Protein AF-A0A0G1DN55-F1 (afdb_monomer)

Sequence (206 aa):
MHKCLPELRLYLIGSAASLILVLASFKLFGINPALPLSYTGDAIVHYNFAKNIEETGWWWSNPRFGVPTGQTLLDFPLMGIKSYIALPLSIIYAFLPYHSLRGVSHLFLSGYFGVPLTIFAAYRFAANKPLKPLELVITTLLIASTGAYYTFLGLFFTGMGGLLALVKGADKALLVNLAKYLVLILGLFFLNYLPTFVYTQKYGAN

Radius of gyration: 22.95 Å; Cα contacts (8 Å, |Δi|>4): 159; chains: 1; bounding box: 52×53×69 Å

Mean predicted aligned error: 14.58 Å

Structure (mmCIF, N/CA/C/O backbone):
data_AF-A0A0G1DN55-F1
#
_entry.id   AF-A0A0G1DN55-F1
#
loop_
_atom_site.group_PDB
_atom_site.id
_atom_site.type_symbol
_atom_site.label_atom_id
_atom_site.label_alt_id
_atom_site.label_comp_id
_atom_site.label_asym_id
_atom_site.label_entity_id
_atom_site.label_seq_id
_atom_site.pdbx_PDB_ins_code
_atom_site.Cartn_x
_atom_site.Cartn_y
_atom_site.Cartn_z
_atom_site.occupancy
_atom_site.B_iso_or_equiv
_atom_site.auth_seq_id
_atom_site.auth_comp_id
_atom_site.auth_asym_id
_atom_site.auth_atom_id
_atom_site.pdbx_PDB_model_num
ATOM 1 N N . MET A 1 1 ? 31.475 17.228 -17.476 1.00 49.22 1 MET A N 1
ATOM 2 C CA . MET A 1 1 ? 30.647 17.777 -16.373 1.00 49.22 1 MET A CA 1
ATOM 3 C C . MET A 1 1 ? 29.873 19.070 -16.727 1.00 49.22 1 MET A C 1
ATOM 5 O O . MET A 1 1 ? 29.432 19.748 -15.815 1.00 49.22 1 MET A O 1
ATOM 9 N N . HIS A 1 2 ? 29.600 19.406 -18.002 1.00 51.94 2 HIS A N 1
ATOM 10 C CA . HIS A 1 2 ? 28.959 20.694 -18.370 1.00 51.94 2 HIS A CA 1
ATOM 11 C C . HIS A 1 2 ? 27.460 20.646 -18.750 1.00 51.94 2 HIS A C 1
ATOM 13 O O . HIS A 1 2 ? 26.876 21.694 -19.001 1.00 51.94 2 HIS A O 1
ATOM 19 N N . LYS A 1 3 ? 26.801 19.474 -18.762 1.00 51.19 3 LYS A N 1
ATOM 20 C CA . LYS A 1 3 ? 25.386 19.338 -19.189 1.00 51.19 3 LYS A CA 1
ATOM 21 C C . LYS A 1 3 ? 24.338 19.343 -18.056 1.00 51.19 3 LYS A C 1
ATOM 23 O O . LYS A 1 3 ? 23.156 19.275 -18.353 1.00 51.19 3 LYS A O 1
ATOM 28 N N . CYS A 1 4 ? 24.732 19.447 -16.781 1.00 53.91 4 CYS A N 1
ATOM 29 C CA . CYS A 1 4 ? 23.794 19.342 -15.641 1.00 53.91 4 CYS A CA 1
ATOM 30 C C . CYS A 1 4 ? 23.065 20.655 -15.278 1.00 53.91 4 CYS A C 1
ATOM 32 O O . CYS A 1 4 ? 22.007 20.637 -14.658 1.00 53.91 4 CYS A O 1
ATOM 34 N N . LEU A 1 5 ? 23.631 21.809 -15.643 1.00 58.50 5 LEU A N 1
ATOM 35 C CA . LEU A 1 5 ? 23.121 23.130 -15.253 1.00 58.50 5 LEU A CA 1
ATOM 36 C C . LEU A 1 5 ? 21.783 23.560 -15.901 1.00 58.50 5 LEU A C 1
ATOM 38 O O . LEU A 1 5 ? 21.007 24.213 -15.201 1.00 58.50 5 LEU A O 1
ATOM 42 N N . PRO A 1 6 ? 21.473 23.253 -17.181 1.00 60.91 6 PRO A N 1
ATOM 43 C CA . PRO A 1 6 ? 20.210 23.690 -17.787 1.00 60.91 6 PRO A CA 1
ATOM 44 C C . PRO A 1 6 ? 18.995 22.904 -17.269 1.00 60.91 6 PRO A C 1
ATOM 46 O O . PRO A 1 6 ? 17.960 23.506 -16.999 1.00 60.91 6 PRO A O 1
ATOM 49 N N . GLU A 1 7 ? 19.141 21.598 -17.037 1.00 64.19 7 GLU A N 1
ATOM 50 C CA . GLU A 1 7 ? 18.085 20.732 -16.487 1.00 64.19 7 GLU A CA 1
ATOM 51 C C . GLU A 1 7 ? 17.709 21.144 -15.054 1.00 64.19 7 GLU A C 1
ATOM 53 O O . GLU A 1 7 ? 16.533 21.264 -14.717 1.00 64.19 7 GLU A O 1
ATOM 58 N N . LEU A 1 8 ? 18.705 21.470 -14.217 1.00 73.50 8 LEU A N 1
ATOM 59 C CA . LEU A 1 8 ? 18.487 21.927 -12.839 1.00 73.50 8 LEU A CA 1
ATOM 60 C C . LEU A 1 8 ? 17.611 23.188 -12.771 1.00 73.50 8 LEU A C 1
ATOM 62 O O . LEU A 1 8 ? 16.782 23.315 -11.872 1.00 73.50 8 LEU A O 1
ATOM 66 N N . ARG A 1 9 ? 17.756 24.111 -13.732 1.00 76.50 9 ARG A N 1
ATOM 67 C CA . ARG A 1 9 ? 16.921 25.320 -13.805 1.00 76.50 9 ARG A CA 1
ATOM 68 C C . ARG A 1 9 ? 15.464 24.978 -14.099 1.00 76.50 9 ARG A C 1
ATOM 70 O O . ARG A 1 9 ? 14.588 25.558 -13.468 1.00 76.50 9 ARG A O 1
ATOM 77 N N . LEU A 1 10 ? 15.201 24.024 -14.993 1.00 78.44 10 LEU A N 1
ATOM 78 C CA . LEU A 1 10 ? 13.840 23.558 -15.271 1.00 78.44 10 LEU A CA 1
ATOM 79 C C . LEU A 1 10 ? 13.200 22.897 -14.046 1.00 78.44 10 LEU A C 1
ATOM 81 O O . LEU A 1 10 ? 12.053 23.209 -13.731 1.00 78.44 10 LEU A O 1
ATOM 85 N N . TYR A 1 11 ? 13.937 22.058 -13.313 1.00 76.19 11 TYR A N 1
ATOM 86 C CA . TYR A 1 11 ? 13.423 21.447 -12.082 1.00 76.19 11 TYR A CA 1
ATOM 87 C C . TYR A 1 11 ? 13.142 22.478 -10.984 1.00 76.19 11 TYR A C 1
ATOM 89 O O . TYR A 1 11 ? 12.128 22.370 -10.299 1.00 76.19 11 TYR A O 1
ATOM 97 N N . LEU A 1 12 ? 13.998 23.496 -10.834 1.00 85.69 12 LEU A N 1
ATOM 98 C CA . LEU A 1 12 ? 13.794 24.582 -9.870 1.00 85.69 12 LEU A CA 1
ATOM 99 C C . LEU A 1 12 ? 12.606 25.478 -10.239 1.00 85.69 12 LEU A C 1
ATOM 101 O O . LEU A 1 12 ? 11.835 25.867 -9.368 1.00 85.69 12 LEU A O 1
ATOM 105 N N . ILE A 1 13 ? 12.431 25.786 -11.525 1.00 88.94 13 ILE A N 1
ATOM 106 C CA . ILE A 1 13 ? 11.278 26.560 -12.003 1.00 88.94 13 ILE A CA 1
ATOM 107 C C . ILE A 1 13 ? 9.994 25.747 -11.826 1.00 88.94 13 ILE A C 1
ATOM 109 O O . ILE A 1 13 ? 8.998 26.280 -11.345 1.00 88.94 13 ILE A O 1
ATOM 113 N N . GLY A 1 14 ? 10.020 24.452 -12.154 1.00 86.31 14 GLY A N 1
ATOM 114 C CA . GLY A 1 14 ? 8.884 23.553 -11.969 1.00 86.31 14 GLY A CA 1
ATOM 115 C C . GLY A 1 14 ? 8.492 23.396 -10.500 1.00 86.31 14 GLY A C 1
ATOM 116 O O . GLY A 1 14 ? 7.312 23.502 -10.166 1.00 86.31 14 GLY A O 1
ATOM 117 N N . SER A 1 15 ? 9.467 23.216 -9.602 1.00 80.75 15 SER A N 1
ATOM 118 C CA . SER A 1 15 ? 9.199 23.108 -8.166 1.00 80.75 15 SER A CA 1
ATOM 119 C C . SER A 1 15 ? 8.668 24.422 -7.591 1.00 80.75 15 SER A C 1
ATOM 121 O O . SER A 1 15 ? 7.650 24.404 -6.899 1.00 80.75 15 SER A O 1
ATOM 123 N N . ALA A 1 16 ? 9.255 25.567 -7.954 1.00 91.12 16 ALA A N 1
ATOM 124 C CA . ALA A 1 16 ? 8.773 26.882 -7.538 1.00 91.12 16 ALA A CA 1
ATOM 125 C C . ALA A 1 16 ? 7.356 27.174 -8.060 1.00 91.12 16 ALA A C 1
ATOM 127 O O . ALA A 1 16 ? 6.503 27.620 -7.295 1.00 91.12 16 ALA A O 1
ATOM 128 N N . ALA A 1 17 ? 7.071 26.867 -9.328 1.00 91.00 17 ALA A N 1
ATOM 129 C CA . ALA A 1 17 ? 5.741 27.034 -9.909 1.00 91.00 17 ALA A CA 1
ATOM 130 C C . ALA A 1 17 ? 4.704 26.142 -9.212 1.00 91.00 17 ALA A C 1
ATOM 132 O O . ALA A 1 17 ? 3.618 26.614 -8.877 1.00 91.00 17 ALA A O 1
ATOM 133 N N . SER A 1 18 ? 5.050 24.881 -8.927 1.00 84.62 18 SER A N 1
ATOM 134 C CA . SER A 1 18 ? 4.171 23.973 -8.184 1.00 84.62 18 SER A CA 1
ATOM 135 C C . SER A 1 18 ? 3.890 24.480 -6.765 1.00 84.62 18 SER A C 1
ATOM 137 O O . SER A 1 18 ? 2.7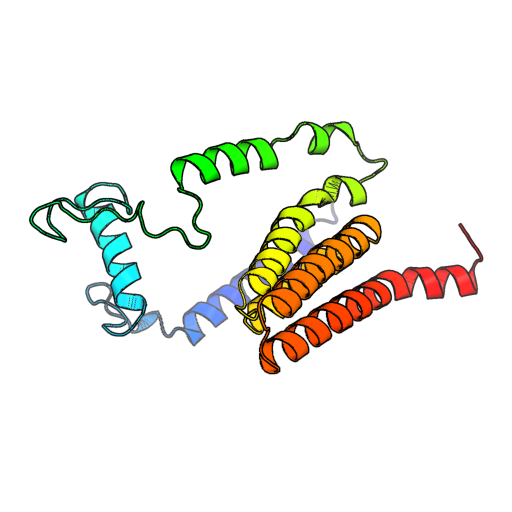44 24.457 -6.321 1.00 84.62 18 SER A O 1
ATOM 139 N N . LEU A 1 19 ? 4.905 25.026 -6.086 1.00 85.75 19 LEU A N 1
ATOM 140 C CA . LEU A 1 19 ? 4.774 25.587 -4.746 1.00 85.75 19 LEU A CA 1
ATOM 141 C C . LEU A 1 19 ? 3.857 26.814 -4.750 1.00 85.75 19 LEU A C 1
ATOM 143 O O . LEU A 1 19 ? 2.942 26.896 -3.938 1.00 85.75 19 LEU A O 1
ATOM 147 N N . ILE A 1 20 ? 4.051 27.737 -5.695 1.00 86.94 20 ILE A N 1
ATOM 148 C CA . ILE A 1 20 ? 3.207 28.931 -5.848 1.00 86.94 20 ILE A CA 1
ATOM 149 C C . ILE A 1 20 ? 1.754 28.534 -6.117 1.00 86.94 20 ILE A C 1
ATOM 151 O O . ILE A 1 20 ? 0.841 29.094 -5.513 1.00 86.94 20 ILE A O 1
ATOM 155 N N . LEU A 1 21 ? 1.531 27.543 -6.982 1.00 87.81 21 LEU A N 1
ATOM 156 C CA . LEU A 1 21 ? 0.194 27.077 -7.337 1.00 87.81 21 LEU A CA 1
ATOM 157 C C . LEU A 1 21 ? -0.520 26.430 -6.139 1.00 87.81 21 LEU A C 1
ATOM 159 O O . LEU A 1 21 ? -1.702 26.690 -5.921 1.00 87.81 21 LEU A O 1
ATOM 163 N N . VAL A 1 22 ? 0.205 25.673 -5.309 1.00 83.12 22 VAL A N 1
ATOM 164 C CA . VAL A 1 22 ? -0.308 25.142 -4.035 1.00 83.12 22 VAL A CA 1
ATOM 165 C C . VAL A 1 22 ? -0.645 26.282 -3.071 1.00 83.12 22 VAL A C 1
ATOM 167 O O . VAL A 1 22 ? -1.772 26.355 -2.584 1.00 83.12 22 VAL A O 1
ATOM 170 N N . LEU A 1 23 ? 0.284 27.210 -2.829 1.00 82.88 23 LEU A N 1
ATOM 171 C CA . LEU A 1 23 ? 0.066 28.333 -1.908 1.00 82.88 23 LEU A CA 1
ATOM 172 C C . LEU A 1 23 ? -1.135 29.201 -2.327 1.00 82.88 23 LEU A C 1
ATOM 174 O O . LEU A 1 23 ? -1.917 29.630 -1.474 1.00 82.88 23 LEU A O 1
ATOM 178 N N . ALA A 1 24 ? -1.320 29.405 -3.635 1.00 82.38 24 ALA A N 1
ATOM 179 C CA . ALA A 1 24 ? -2.457 30.124 -4.200 1.00 82.38 24 ALA A CA 1
ATOM 180 C C . ALA A 1 24 ? -3.774 29.336 -4.075 1.00 82.38 24 ALA A C 1
ATOM 182 O O . ALA A 1 24 ? -4.781 29.897 -3.638 1.00 82.38 24 ALA A O 1
ATOM 183 N N . SER A 1 25 ? -3.777 28.036 -4.399 1.00 79.12 25 SER A N 1
ATOM 184 C CA . SER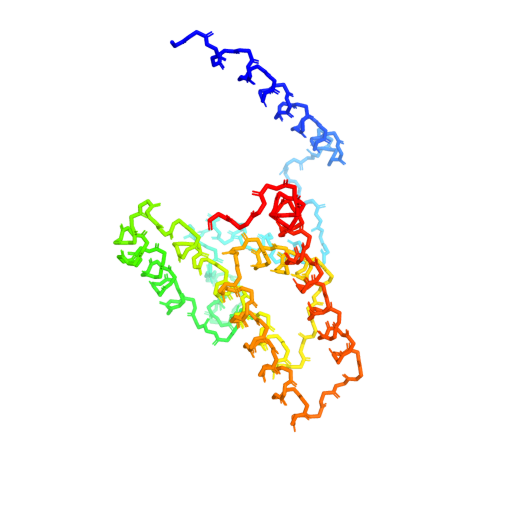 A 1 25 ? -4.975 27.184 -4.334 1.00 79.12 25 SER A CA 1
ATOM 185 C C . SER A 1 25 ? -5.510 27.034 -2.909 1.00 79.12 25 SER A C 1
ATOM 187 O O . SER A 1 25 ? -6.722 27.005 -2.708 1.00 79.12 25 SER A O 1
ATOM 189 N N . PHE A 1 26 ? -4.620 26.951 -1.919 1.00 71.56 26 PHE A N 1
ATOM 190 C CA . PHE A 1 26 ? -4.988 26.809 -0.508 1.00 71.56 26 PHE A CA 1
ATOM 191 C C . PHE A 1 26 ? -5.296 28.148 0.184 1.00 71.56 26 PHE A C 1
ATOM 193 O O . PHE A 1 26 ? -5.599 28.154 1.374 1.00 71.56 26 PHE A O 1
ATOM 200 N N . LYS A 1 27 ? -5.245 29.281 -0.541 1.00 74.06 27 LYS A N 1
ATOM 201 C CA . LYS A 1 27 ? -5.496 30.639 -0.017 1.00 74.06 27 LYS A CA 1
ATOM 202 C C . LYS A 1 27 ? -4.747 30.933 1.294 1.00 74.06 27 LYS A C 1
ATOM 204 O O . LYS A 1 27 ? -5.268 31.617 2.173 1.00 74.06 27 LYS A O 1
ATOM 209 N N . LEU A 1 28 ? -3.509 30.444 1.416 1.00 69.50 28 LEU A N 1
ATOM 210 C CA . LEU A 1 28 ? -2.743 30.493 2.669 1.00 69.50 28 LEU A CA 1
ATOM 211 C C . LEU A 1 28 ? -2.474 31.917 3.178 1.00 69.50 28 LEU A C 1
ATOM 213 O O . LEU A 1 28 ? -2.368 32.127 4.380 1.00 69.50 28 LEU A O 1
ATOM 217 N N . PHE A 1 29 ? -2.413 32.905 2.283 1.00 74.38 29 PHE A N 1
ATOM 218 C CA . PHE A 1 29 ? -2.051 34.286 2.620 1.00 74.38 29 PHE A CA 1
ATOM 219 C C . PHE A 1 29 ? -3.144 35.087 3.349 1.00 74.38 29 PHE A C 1
ATOM 221 O O . PHE A 1 29 ? -2.857 36.166 3.856 1.00 74.38 29 PHE A O 1
ATOM 228 N N . GLY A 1 30 ? -4.383 34.587 3.407 1.00 76.19 30 GLY A N 1
ATOM 229 C CA . GLY A 1 30 ? -5.487 35.228 4.139 1.00 76.19 30 GLY A CA 1
ATOM 230 C C . GLY A 1 30 ? -5.783 34.598 5.502 1.00 76.19 30 GLY A C 1
ATOM 231 O O . GLY A 1 30 ? -6.778 34.948 6.133 1.00 76.19 30 GLY A O 1
ATOM 232 N N . ILE A 1 31 ? -4.977 33.626 5.929 1.00 76.19 31 ILE A N 1
ATOM 233 C CA . ILE A 1 31 ? -5.252 32.804 7.105 1.00 76.19 31 ILE A CA 1
ATOM 234 C C . ILE A 1 31 ? -4.602 33.435 8.334 1.00 76.19 31 ILE A C 1
ATOM 236 O O . ILE A 1 31 ? -3.407 33.721 8.336 1.00 76.19 31 ILE A O 1
ATOM 240 N N . ASN A 1 32 ? -5.381 33.610 9.402 1.00 81.19 32 ASN A N 1
ATOM 241 C CA . ASN A 1 32 ? -4.838 33.992 10.698 1.00 81.19 32 ASN A CA 1
ATOM 242 C C . ASN A 1 32 ? -4.207 32.753 11.368 1.00 81.19 32 ASN A C 1
ATOM 244 O O . ASN A 1 32 ? -4.950 31.840 11.733 1.00 81.19 32 ASN A O 1
ATOM 248 N N . PRO A 1 33 ? -2.877 32.703 11.563 1.00 74.31 33 PRO A N 1
ATOM 249 C CA . PRO A 1 33 ? -2.202 31.535 12.133 1.00 74.31 33 PRO A CA 1
ATOM 250 C C . PRO A 1 33 ? -2.568 31.275 13.601 1.00 74.31 33 PRO A C 1
ATOM 252 O O . PRO A 1 33 ? -2.299 30.192 14.111 1.00 74.31 33 PRO A O 1
ATOM 255 N N . ALA A 1 34 ? -3.188 32.242 14.283 1.00 81.25 34 ALA A N 1
ATOM 256 C CA . ALA A 1 34 ? -3.662 32.074 15.653 1.00 81.25 34 ALA A CA 1
ATOM 257 C C . ALA A 1 34 ? -4.977 31.278 15.753 1.00 81.25 34 ALA A C 1
ATOM 259 O O . ALA A 1 34 ? -5.375 30.907 16.856 1.00 81.25 34 ALA A O 1
ATOM 260 N N . LEU A 1 35 ? -5.668 31.030 14.631 1.00 80.81 35 LEU A N 1
ATOM 261 C CA . LEU A 1 35 ? -6.947 30.325 14.605 1.00 80.81 35 LEU A CA 1
ATOM 262 C C . LEU A 1 35 ? -6.820 28.947 13.926 1.00 80.81 35 LEU A C 1
ATOM 264 O O . LEU A 1 35 ? -6.209 28.835 12.862 1.00 80.81 35 LEU A O 1
ATOM 268 N N . PRO A 1 36 ? -7.437 27.895 14.493 1.00 75.38 36 PRO A N 1
ATOM 269 C CA . PRO A 1 36 ? -7.623 26.613 13.824 1.00 75.38 36 PRO A CA 1
ATOM 270 C C . PRO A 1 36 ? -8.328 26.777 12.469 1.00 75.38 36 PRO A C 1
ATOM 272 O O . PRO A 1 36 ? -9.349 27.453 12.362 1.00 75.38 36 PRO A O 1
ATOM 275 N N . LEU A 1 37 ? -7.800 26.118 11.435 1.00 74.88 37 LEU A N 1
ATOM 276 C CA . LEU A 1 37 ? -8.300 26.209 10.055 1.00 74.88 37 LEU A CA 1
ATOM 277 C C . LEU A 1 37 ? -9.687 25.571 9.866 1.00 74.88 37 LEU A C 1
ATOM 279 O O . LEU A 1 37 ? -10.420 25.964 8.963 1.00 74.88 37 LEU A O 1
ATOM 283 N N . SER A 1 38 ? -10.046 24.566 10.673 1.00 75.19 38 SER A N 1
ATOM 284 C CA . SER A 1 38 ? -11.331 23.864 10.573 1.00 75.19 38 SER A CA 1
ATOM 285 C C . SER A 1 38 ? -11.754 23.207 11.888 1.00 75.19 38 SER A C 1
ATOM 287 O O . SER A 1 38 ? -11.082 22.321 12.400 1.00 75.19 38 SER A O 1
ATOM 289 N N . TYR A 1 39 ? -12.921 23.574 12.411 1.00 78.56 39 TYR A N 1
ATOM 290 C CA . TYR A 1 39 ? -13.472 23.025 13.659 1.00 78.56 39 TYR A CA 1
ATOM 291 C C . TYR A 1 39 ? -14.398 21.818 13.445 1.00 78.56 39 TYR A C 1
ATOM 293 O O . TYR A 1 39 ? -15.296 21.575 14.246 1.00 78.56 39 TYR A O 1
ATOM 301 N N . THR A 1 40 ? -14.242 21.077 12.348 1.00 75.50 40 THR A N 1
ATOM 302 C CA . THR A 1 40 ? -15.176 20.002 11.980 1.00 75.50 40 THR A CA 1
ATOM 303 C C . THR A 1 40 ? -14.454 18.759 11.481 1.00 75.50 40 THR A C 1
ATOM 305 O O . THR A 1 40 ? -13.409 18.859 10.841 1.00 75.50 40 THR A O 1
ATOM 308 N N . GLY A 1 41 ? -15.055 17.590 11.711 1.00 77.50 41 GLY A N 1
ATOM 309 C CA . GLY A 1 41 ? -14.568 16.314 11.184 1.00 77.50 41 GLY A CA 1
ATOM 310 C C . GLY A 1 41 ? -13.159 15.954 11.665 1.00 77.50 41 GLY A C 1
ATOM 311 O O . GLY A 1 41 ? -12.788 16.220 12.809 1.00 77.50 41 GLY A O 1
ATOM 312 N N . ASP A 1 42 ? -12.370 15.363 10.766 1.00 71.69 42 ASP A N 1
ATOM 313 C CA . ASP A 1 42 ? -11.045 14.803 11.070 1.00 71.69 42 ASP A CA 1
ATOM 314 C C . ASP A 1 42 ? -9.994 15.861 11.458 1.00 71.69 42 ASP A C 1
ATOM 316 O O . ASP A 1 42 ? -8.987 15.534 12.092 1.00 71.69 42 ASP A O 1
ATOM 320 N N . ALA A 1 43 ? -10.234 17.141 11.145 1.00 76.69 43 ALA A N 1
ATOM 321 C CA . ALA A 1 43 ? -9.328 18.237 11.490 1.00 76.69 43 ALA A CA 1
ATOM 322 C C . ALA A 1 43 ? -9.129 18.376 13.010 1.00 76.69 43 ALA A C 1
ATOM 324 O O . ALA A 1 43 ? -8.013 18.625 13.465 1.00 76.69 43 ALA A O 1
ATOM 325 N N . ILE A 1 44 ? -10.177 18.122 13.806 1.00 79.94 44 ILE A N 1
ATOM 326 C CA . ILE A 1 44 ? -10.114 18.186 15.275 1.00 79.94 44 ILE A CA 1
ATOM 327 C C . ILE A 1 44 ? -9.122 17.153 15.824 1.00 79.94 44 ILE A C 1
ATOM 329 O O . ILE A 1 44 ? -8.347 17.453 16.732 1.00 79.94 44 ILE A O 1
ATOM 333 N N . VAL A 1 45 ? -9.103 15.945 15.250 1.00 78.56 45 VAL A N 1
ATOM 334 C CA . VAL A 1 45 ? -8.180 14.877 15.665 1.00 78.56 45 VAL A CA 1
ATOM 335 C C . VAL A 1 45 ? -6.734 15.278 15.371 1.00 78.56 45 VAL A C 1
ATOM 337 O O . VAL A 1 45 ? -5.842 15.041 16.179 1.00 78.56 45 VAL A O 1
ATOM 340 N N . HIS A 1 46 ? -6.490 15.936 14.240 1.00 78.38 46 HIS A N 1
ATOM 341 C CA . HIS A 1 46 ? -5.145 16.379 13.870 1.00 78.38 46 HIS A CA 1
ATOM 342 C C . HIS A 1 46 ? -4.675 17.563 14.726 1.00 78.38 46 HIS A C 1
ATOM 344 O O . HIS A 1 46 ? -3.499 17.632 15.083 1.00 78.38 46 HIS A O 1
ATOM 350 N N . TYR A 1 47 ? -5.584 18.452 15.139 1.00 84.31 47 TYR A N 1
ATOM 351 C CA . TYR A 1 47 ? -5.270 19.485 16.130 1.00 84.31 47 TYR A CA 1
ATOM 352 C C . TYR A 1 47 ? -4.991 18.913 17.509 1.00 84.31 47 TYR A C 1
ATOM 354 O O . TYR A 1 47 ? -4.097 19.411 18.185 1.00 84.31 47 TYR A O 1
ATOM 362 N N . ASN A 1 48 ? -5.680 17.842 17.907 1.00 85.56 48 ASN A N 1
ATOM 363 C CA . ASN A 1 48 ? -5.331 17.117 19.122 1.00 85.56 48 ASN A CA 1
ATOM 364 C C . ASN A 1 48 ? -3.889 16.577 19.043 1.00 85.56 48 ASN A C 1
ATOM 366 O O . ASN A 1 48 ? -3.131 16.762 19.988 1.00 85.56 48 ASN A O 1
ATOM 370 N N . PHE A 1 49 ? -3.454 16.028 17.902 1.00 85.81 49 PHE A N 1
ATOM 371 C CA . PHE A 1 49 ? -2.061 15.585 17.742 1.00 85.81 49 PHE A CA 1
ATOM 372 C C . PHE A 1 49 ? -1.067 16.744 17.849 1.00 85.81 49 PHE A C 1
ATOM 374 O O . PHE A 1 49 ? -0.079 16.632 18.572 1.00 85.81 49 PHE A O 1
ATOM 381 N N . ALA A 1 50 ? -1.339 17.865 17.172 1.00 83.38 50 ALA A N 1
ATOM 382 C CA . ALA A 1 50 ? -0.496 19.057 17.245 1.00 83.38 50 ALA A CA 1
ATOM 383 C C . ALA A 1 50 ? -0.412 19.609 18.678 1.00 83.38 50 ALA A C 1
ATOM 385 O O . ALA A 1 50 ? 0.677 19.926 19.154 1.00 83.38 50 ALA A O 1
ATOM 386 N N . LYS A 1 51 ? -1.543 19.651 19.393 1.00 85.62 51 LYS A N 1
ATOM 387 C CA . LYS A 1 51 ? -1.602 20.117 20.780 1.00 85.62 51 LYS A CA 1
ATOM 388 C C . LYS A 1 51 ? -0.870 19.176 21.735 1.00 85.62 51 LYS A C 1
ATOM 390 O O . LYS A 1 51 ? -0.156 19.644 22.613 1.00 85.62 51 LYS A O 1
ATOM 395 N N . ASN A 1 52 ? -0.965 17.863 21.528 1.00 89.56 52 ASN A N 1
ATOM 396 C CA . ASN A 1 52 ? -0.219 16.886 22.323 1.00 89.56 52 ASN A CA 1
ATOM 397 C C . ASN A 1 52 ? 1.295 17.060 22.148 1.00 89.56 52 ASN A C 1
ATOM 399 O O . ASN A 1 52 ? 2.026 17.004 23.138 1.00 89.56 52 ASN A O 1
ATOM 403 N N . ILE A 1 53 ? 1.759 17.324 20.919 1.00 85.94 53 ILE A N 1
ATOM 404 C CA . ILE A 1 53 ? 3.176 17.610 20.642 1.00 85.94 53 ILE A CA 1
ATOM 405 C C . ILE A 1 53 ? 3.621 18.881 21.369 1.00 85.94 53 ILE A C 1
ATOM 407 O O . ILE A 1 53 ? 4.685 18.879 21.978 1.00 85.94 53 ILE A O 1
ATOM 411 N N . GLU A 1 54 ? 2.814 19.944 21.337 1.00 88.06 54 GLU A N 1
ATOM 412 C CA . GLU A 1 54 ? 3.105 21.199 22.044 1.00 88.06 54 GLU A CA 1
ATOM 413 C C . GLU A 1 54 ? 3.201 20.994 23.564 1.00 88.06 54 GLU A C 1
ATOM 415 O O . GLU A 1 54 ? 4.119 21.499 24.203 1.00 88.06 54 GLU A O 1
ATOM 420 N N . GLU A 1 55 ? 2.266 20.242 24.149 1.00 85.25 55 GLU A N 1
ATOM 421 C CA . GLU A 1 55 ? 2.159 20.101 25.604 1.00 85.25 55 GLU A CA 1
ATOM 422 C C . GLU A 1 55 ? 3.105 19.056 26.201 1.00 85.25 55 GLU A C 1
ATOM 424 O O . GLU A 1 55 ? 3.621 19.248 27.301 1.00 85.25 55 GLU A O 1
ATOM 429 N N . THR A 1 56 ? 3.306 17.930 25.514 1.00 85.12 56 THR A N 1
ATOM 430 C CA . THR A 1 56 ? 4.041 16.769 26.050 1.00 85.12 56 THR A CA 1
ATOM 431 C C . THR A 1 56 ? 5.325 16.458 25.285 1.00 85.12 56 THR A C 1
ATOM 433 O O . THR A 1 56 ? 6.079 15.573 25.683 1.00 85.12 56 THR A O 1
ATOM 436 N N . GLY A 1 57 ? 5.585 17.162 24.179 1.00 87.12 57 GLY A N 1
ATOM 437 C CA . GLY A 1 57 ? 6.680 16.863 23.254 1.00 87.12 57 GLY A CA 1
ATOM 438 C C . GLY A 1 57 ? 6.393 15.683 22.325 1.00 87.12 57 GLY A C 1
ATOM 439 O O . GLY A 1 57 ? 7.226 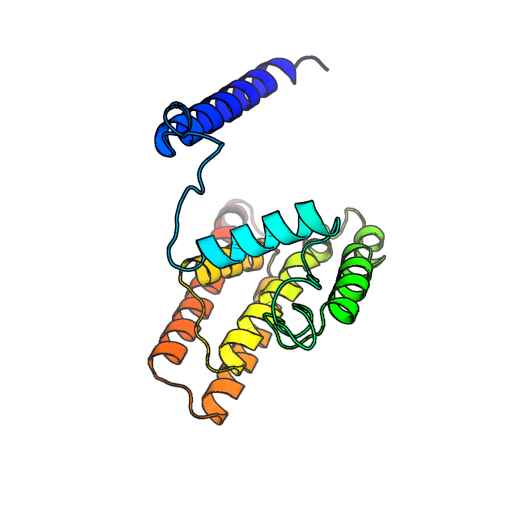15.352 21.480 1.00 87.12 57 GLY A O 1
ATOM 440 N N . TRP A 1 58 ? 5.232 15.034 22.456 1.00 82.38 58 TRP A N 1
ATOM 441 C CA . TRP A 1 58 ? 4.890 13.862 21.668 1.00 82.38 58 TRP A CA 1
ATOM 442 C C . TRP A 1 58 ? 3.392 13.766 21.347 1.00 82.38 58 TRP A C 1
ATOM 444 O O . TRP A 1 58 ? 2.552 14.302 22.052 1.00 82.38 58 TRP A O 1
ATOM 454 N N . TRP A 1 59 ? 3.017 13.082 20.263 1.00 80.50 59 TRP A N 1
ATOM 455 C CA . TRP A 1 59 ? 1.631 13.103 19.770 1.00 80.50 59 TRP A CA 1
ATOM 456 C C . TRP A 1 59 ? 0.700 12.042 20.388 1.00 80.50 59 TRP A C 1
ATOM 458 O O . TRP A 1 59 ? -0.516 12.225 20.365 1.00 80.50 59 TRP A O 1
ATOM 468 N N . TRP A 1 60 ? 1.235 10.935 20.929 1.00 80.75 60 TRP A N 1
ATOM 469 C CA . TRP A 1 60 ? 0.442 9.755 21.332 1.00 80.75 60 TRP A CA 1
ATOM 470 C C . TRP A 1 60 ? -0.193 9.810 22.730 1.00 80.75 60 TRP A C 1
ATOM 472 O O . TRP A 1 60 ? -1.074 8.994 23.003 1.00 80.75 60 TRP A O 1
ATOM 482 N N . SER A 1 61 ? 0.245 10.704 23.622 1.00 81.81 61 SER A N 1
ATOM 483 C CA . SER A 1 61 ? -0.192 10.723 25.027 1.00 81.81 61 SER A CA 1
ATOM 484 C C . SER A 1 61 ? -0.522 12.129 25.483 1.00 81.81 61 SER A C 1
ATOM 486 O O . SER A 1 61 ? 0.280 13.032 25.270 1.00 81.81 61 SER A O 1
ATOM 488 N N . ASN A 1 62 ? -1.644 12.295 26.181 1.00 85.62 62 ASN A N 1
ATOM 489 C CA . ASN A 1 62 ? -1.958 13.542 26.868 1.00 85.62 62 ASN A CA 1
ATOM 490 C C . ASN A 1 62 ? -2.577 13.261 28.251 1.00 85.62 62 ASN A C 1
ATOM 492 O O . ASN A 1 62 ? -3.694 12.746 28.315 1.00 85.62 62 ASN A O 1
ATOM 496 N N . PRO A 1 63 ? -1.895 13.610 29.363 1.00 84.31 63 PRO A N 1
ATOM 497 C CA . PRO A 1 63 ? -2.426 13.431 30.718 1.00 84.31 63 PRO A CA 1
ATOM 498 C C . PRO A 1 63 ? -3.630 14.327 31.043 1.00 84.31 63 PRO A C 1
ATOM 500 O O . PRO A 1 63 ? -4.389 14.029 31.959 1.00 84.31 63 PRO A O 1
ATOM 503 N N . ARG A 1 64 ? -3.788 15.449 30.328 1.00 81.88 64 ARG A N 1
ATOM 504 C CA . ARG A 1 64 ? -4.831 16.463 30.562 1.00 81.88 64 ARG A CA 1
ATOM 505 C C . ARG A 1 64 ? -6.097 16.223 29.741 1.00 81.88 64 ARG A C 1
ATOM 507 O O . ARG A 1 64 ? -7.108 16.880 29.971 1.00 81.88 64 ARG A O 1
ATOM 514 N N . PHE A 1 65 ? -6.052 15.287 28.799 1.00 80.56 65 PHE A N 1
ATOM 515 C CA . PHE A 1 65 ? -7.169 14.922 27.936 1.00 80.56 65 PHE A CA 1
ATOM 516 C C . PHE A 1 65 ? -7.628 13.500 28.274 1.00 80.56 65 PHE A C 1
ATOM 518 O O . PHE A 1 65 ? -6.789 12.660 28.552 1.00 80.56 65 PHE A O 1
ATOM 525 N N . GLY A 1 66 ? -8.931 13.196 28.274 1.00 77.44 66 GLY A N 1
ATOM 526 C CA . GLY A 1 66 ? -9.415 11.831 28.566 1.00 77.44 66 GLY A CA 1
ATOM 527 C C . GLY A 1 66 ? -9.299 11.382 30.036 1.00 77.44 66 GLY A C 1
ATOM 528 O O . GLY A 1 66 ? -8.910 10.250 30.314 1.00 77.44 66 GLY A O 1
ATOM 529 N N . VAL A 1 67 ? -9.623 12.261 30.992 1.00 82.12 67 VAL A N 1
ATOM 530 C CA . VAL A 1 67 ? -9.719 11.947 32.439 1.00 82.12 67 VAL A CA 1
ATOM 531 C C . VAL A 1 67 ? -10.708 10.780 32.671 1.00 82.12 67 VAL A C 1
ATOM 533 O O . VAL A 1 67 ? -11.753 10.769 32.018 1.00 82.12 67 VAL A O 1
ATOM 536 N N . PRO A 1 68 ? -10.445 9.810 33.582 1.00 85.62 68 PRO A N 1
ATOM 537 C CA . PRO A 1 68 ? -9.406 9.792 34.624 1.00 85.62 68 PRO A CA 1
ATOM 538 C C . PRO A 1 68 ? -8.057 9.178 34.229 1.00 85.62 68 PRO A C 1
ATOM 540 O O . PRO A 1 68 ? -7.072 9.427 34.914 1.00 85.62 68 PRO A O 1
ATOM 543 N N . THR A 1 69 ? -7.982 8.390 33.157 1.00 8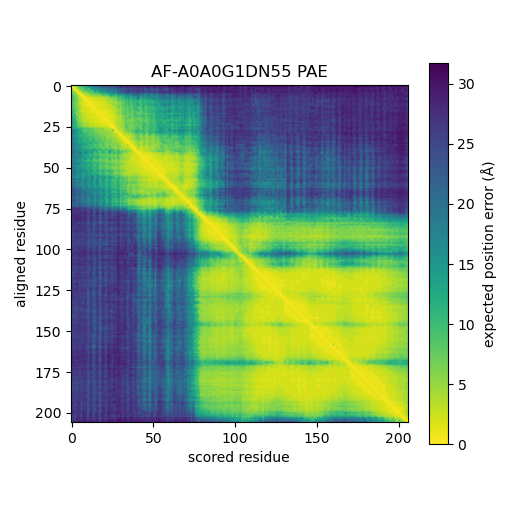2.81 69 THR A N 1
ATOM 544 C CA . THR A 1 69 ? -6.754 7.660 32.783 1.00 82.81 69 THR A CA 1
ATOM 545 C C . THR A 1 69 ? -5.802 8.460 31.896 1.00 82.81 69 THR A C 1
ATOM 547 O O . THR A 1 69 ? -4.654 8.060 31.721 1.00 82.81 69 THR A O 1
ATOM 550 N N . GLY A 1 70 ? -6.262 9.576 31.333 1.00 86.94 70 GLY A N 1
ATOM 551 C CA . GLY A 1 70 ? -5.539 10.299 30.296 1.00 86.94 70 GLY A CA 1
ATOM 552 C C . GLY A 1 70 ? -5.767 9.686 28.910 1.00 86.94 70 GLY A C 1
ATOM 553 O O . GLY A 1 70 ? -6.278 8.573 28.758 1.00 86.94 70 GLY A O 1
ATOM 554 N N . GLN A 1 71 ? -5.379 10.421 27.877 1.00 86.06 71 GLN A N 1
ATOM 555 C CA . GLN A 1 71 ? -5.474 10.004 26.491 1.00 86.06 71 GLN A CA 1
ATOM 556 C C . GLN A 1 71 ? -4.229 9.197 26.133 1.00 86.06 71 GLN A C 1
ATOM 558 O O . GLN A 1 71 ? -3.111 9.704 26.217 1.00 86.06 71 GLN A O 1
ATOM 563 N N . THR A 1 72 ? -4.437 7.972 25.656 1.00 84.81 72 THR A N 1
ATOM 564 C CA . THR A 1 72 ? -3.423 7.156 24.983 1.00 84.81 72 THR A CA 1
ATOM 565 C C . THR A 1 72 ? -3.943 6.751 23.608 1.00 84.81 72 THR A C 1
ATOM 567 O O . THR A 1 72 ? -5.028 6.194 23.473 1.00 84.81 72 THR A O 1
ATOM 570 N N . LEU A 1 73 ? -3.184 7.064 22.559 1.00 79.12 73 LEU A N 1
ATOM 571 C CA . LEU A 1 73 ? -3.539 6.734 21.174 1.00 79.12 73 LEU A CA 1
ATOM 572 C C . LEU A 1 73 ? -2.915 5.415 20.697 1.00 79.12 73 LEU A C 1
ATOM 574 O O . LEU A 1 73 ? -3.095 5.026 19.544 1.00 79.12 73 LEU A O 1
ATOM 578 N N . LEU A 1 74 ? -2.201 4.704 21.575 1.00 74.81 74 LEU A N 1
ATOM 579 C CA . LEU A 1 74 ? -1.592 3.406 21.261 1.00 74.81 74 LEU A CA 1
ATOM 580 C C . LEU A 1 74 ? -2.639 2.327 20.931 1.00 74.81 74 LEU A C 1
ATOM 582 O O . LEU A 1 74 ? -2.324 1.370 20.221 1.00 74.81 74 LEU A O 1
ATOM 586 N N . ASP A 1 75 ? -3.876 2.518 21.396 1.00 65.44 75 ASP A N 1
ATOM 587 C CA . ASP A 1 75 ? -5.002 1.601 21.205 1.00 65.44 75 ASP A CA 1
ATOM 588 C C . ASP A 1 75 ? -5.817 1.877 19.929 1.00 65.44 75 ASP A C 1
ATOM 590 O O . ASP A 1 75 ? -6.789 1.174 19.656 1.00 65.44 75 ASP A O 1
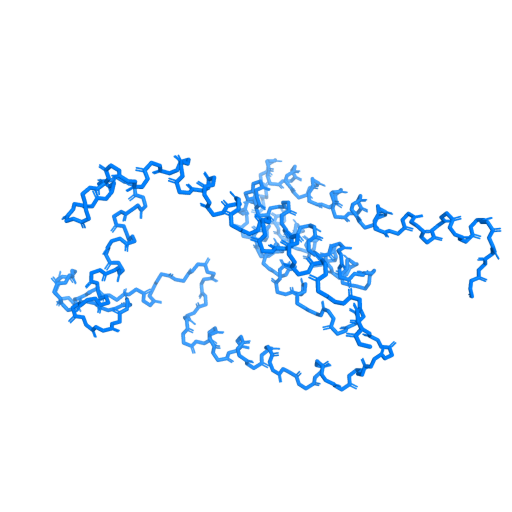ATOM 594 N N . PHE A 1 76 ? -5.393 2.836 19.093 1.00 64.88 76 PHE A N 1
ATOM 595 C CA . PHE A 1 76 ? -5.990 3.118 17.779 1.00 64.88 76 PHE A CA 1
ATOM 596 C C . PHE A 1 76 ? -5.102 2.663 16.595 1.00 64.88 76 PHE A C 1
ATOM 598 O O . PHE A 1 76 ? -4.693 3.486 15.769 1.00 64.88 76 PHE A O 1
ATOM 605 N N . PRO A 1 77 ? -4.780 1.360 16.442 1.00 58.41 77 PRO A N 1
ATOM 606 C CA . PRO A 1 77 ? -4.011 0.882 15.299 1.00 58.41 77 PRO A CA 1
ATOM 607 C C . PRO A 1 77 ? -4.880 0.782 14.035 1.00 58.41 77 PRO A C 1
ATOM 609 O O . PRO A 1 77 ? -5.863 0.043 13.992 1.00 58.41 77 PRO A O 1
ATOM 612 N N . LEU A 1 78 ? -4.456 1.429 12.944 1.00 56.78 78 LEU A N 1
ATOM 613 C CA . LEU A 1 78 ? -5.120 1.348 11.630 1.00 56.78 78 LEU A CA 1
ATOM 614 C C . LEU A 1 78 ? -5.214 -0.093 11.063 1.00 56.78 78 LEU A C 1
ATOM 616 O O . LEU A 1 78 ? -6.080 -0.360 10.231 1.00 56.78 78 LEU A O 1
ATOM 620 N N . MET A 1 79 ? -4.357 -1.023 11.516 1.00 59.12 79 MET A N 1
ATOM 621 C CA . MET A 1 79 ? -4.335 -2.443 11.101 1.00 59.12 79 MET A CA 1
ATOM 622 C C . MET A 1 79 ? -4.410 -3.453 12.265 1.00 59.12 79 MET A C 1
ATOM 624 O O . MET A 1 79 ? -4.122 -4.629 12.071 1.00 59.12 79 MET A O 1
ATOM 628 N N . GLY A 1 80 ? -4.748 -3.032 13.490 1.00 66.25 80 GLY A N 1
ATOM 629 C CA . GLY A 1 80 ? -4.780 -3.944 14.651 1.00 66.25 80 GLY A CA 1
ATOM 630 C C . GLY A 1 80 ? -3.407 -4.363 15.207 1.00 66.25 80 GLY A C 1
ATOM 631 O O . GLY A 1 80 ? -3.348 -5.046 16.225 1.00 66.25 80 GLY A O 1
ATOM 632 N N . ILE A 1 81 ? -2.301 -3.946 14.579 1.00 71.00 81 ILE A N 1
ATOM 633 C CA . ILE A 1 81 ? -0.931 -4.172 15.063 1.00 71.00 81 ILE A CA 1
ATOM 634 C C . ILE A 1 81 ? -0.507 -2.967 15.899 1.00 71.00 81 ILE A C 1
ATOM 636 O O . ILE A 1 81 ? -0.545 -1.834 15.419 1.00 71.00 81 ILE A O 1
ATOM 640 N N . LYS A 1 82 ? -0.082 -3.207 17.143 1.00 74.69 82 LYS A N 1
ATOM 641 C CA . LYS A 1 82 ? 0.366 -2.136 18.040 1.00 74.69 82 LYS A CA 1
ATOM 642 C C . LYS A 1 82 ? 1.632 -1.464 17.492 1.00 74.69 82 LYS A C 1
ATOM 644 O O . LYS A 1 82 ? 2.568 -2.143 17.066 1.00 74.69 82 LYS A O 1
ATOM 649 N N . SER A 1 83 ? 1.681 -0.131 17.539 1.00 70.94 83 SER A N 1
ATOM 650 C CA . SER A 1 83 ? 2.738 0.676 16.905 1.00 70.94 83 SER A CA 1
ATOM 651 C C . SER A 1 83 ? 4.153 0.337 17.382 1.00 70.94 83 SER A C 1
ATOM 653 O O . SER A 1 83 ? 5.084 0.358 16.581 1.00 70.94 83 SER A O 1
ATOM 655 N N . TYR A 1 84 ? 4.316 -0.046 18.653 1.00 77.31 84 TYR A N 1
ATOM 656 C CA . TYR A 1 84 ? 5.618 -0.444 19.205 1.00 77.31 84 TYR A CA 1
ATOM 657 C C . TYR A 1 84 ? 6.159 -1.756 18.613 1.00 77.31 84 TYR A C 1
ATOM 659 O O . TYR A 1 84 ? 7.355 -2.001 18.699 1.00 77.31 84 TYR A O 1
ATOM 667 N N . ILE A 1 85 ? 5.303 -2.590 18.010 1.00 81.56 85 ILE A N 1
ATOM 668 C CA . ILE A 1 85 ? 5.708 -3.789 17.259 1.00 81.56 85 ILE A CA 1
ATOM 669 C C . ILE A 1 85 ? 5.936 -3.424 15.789 1.00 81.56 85 ILE A C 1
ATOM 671 O O . ILE A 1 85 ? 6.922 -3.838 15.185 1.00 81.56 85 ILE A O 1
ATOM 675 N N . ALA A 1 86 ? 5.036 -2.625 15.210 1.00 82.56 86 ALA A N 1
ATOM 676 C CA . ALA A 1 86 ? 5.080 -2.276 13.792 1.00 82.56 86 ALA A CA 1
ATOM 677 C C . ALA A 1 86 ? 6.322 -1.450 13.413 1.00 82.56 86 ALA A C 1
ATOM 679 O O . ALA A 1 86 ? 6.918 -1.696 12.368 1.00 82.56 86 ALA A O 1
ATOM 680 N N . LEU A 1 87 ? 6.716 -0.490 14.255 1.00 83.31 87 LEU A N 1
ATOM 681 C CA . LEU A 1 87 ? 7.825 0.427 13.989 1.00 83.31 87 LEU A CA 1
ATOM 682 C C . LEU A 1 87 ? 9.201 -0.268 13.926 1.00 83.31 87 LEU A C 1
ATOM 684 O O . LEU A 1 87 ? 9.906 -0.076 12.939 1.00 83.31 87 LEU A O 1
ATOM 688 N N . PRO A 1 88 ? 9.613 -1.109 14.895 1.00 87.75 88 PRO A N 1
ATOM 689 C CA . PRO A 1 88 ? 10.878 -1.830 14.768 1.00 87.75 88 PRO A CA 1
ATOM 690 C C . PRO A 1 88 ? 10.867 -2.813 13.591 1.00 87.75 88 PRO A C 1
ATOM 692 O O . PRO A 1 88 ? 11.863 -2.911 12.878 1.00 87.75 88 PRO A O 1
ATOM 695 N N . LEU A 1 89 ? 9.745 -3.493 13.322 1.00 86.31 89 LEU A N 1
ATOM 696 C CA . LEU A 1 89 ? 9.640 -4.400 12.175 1.00 86.31 89 LEU A CA 1
ATOM 697 C C . LEU A 1 89 ? 9.744 -3.668 10.834 1.00 86.31 89 LEU A C 1
ATOM 699 O O . LEU A 1 89 ? 10.375 -4.188 9.915 1.00 86.31 89 LEU A O 1
ATOM 703 N N . SER A 1 90 ? 9.164 -2.471 10.709 1.00 86.31 90 SER A N 1
ATOM 704 C CA . SER A 1 90 ? 9.263 -1.683 9.479 1.00 86.31 90 SER A CA 1
ATOM 705 C C . SER A 1 90 ? 10.685 -1.178 9.239 1.00 86.31 90 SER A C 1
ATOM 707 O O . SER A 1 90 ? 11.144 -1.215 8.099 1.00 86.31 90 SER A O 1
ATOM 709 N N . ILE A 1 91 ? 11.413 -0.796 10.295 1.00 87.44 91 ILE A N 1
ATOM 710 C CA . ILE A 1 91 ? 12.836 -0.436 10.209 1.00 87.44 91 ILE A CA 1
ATOM 711 C C . ILE A 1 91 ? 13.662 -1.651 9.782 1.00 87.44 91 ILE A C 1
ATOM 713 O O . ILE A 1 91 ? 14.411 -1.563 8.812 1.00 87.44 91 ILE A O 1
ATOM 717 N N . ILE A 1 92 ? 13.493 -2.801 10.444 1.00 88.94 92 ILE A N 1
ATOM 718 C CA . ILE A 1 92 ? 14.198 -4.038 10.075 1.00 88.94 92 ILE A CA 1
ATOM 719 C C . ILE A 1 92 ? 13.929 -4.377 8.607 1.00 88.94 92 ILE A C 1
ATOM 721 O O . ILE A 1 92 ? 14.863 -4.652 7.861 1.00 88.94 92 ILE A O 1
ATOM 725 N N . TYR A 1 93 ? 12.670 -4.292 8.174 1.00 88.38 93 TYR A N 1
ATOM 726 C CA . TYR A 1 93 ? 12.271 -4.541 6.793 1.00 88.38 93 TYR A CA 1
ATOM 727 C C . TYR A 1 93 ? 12.904 -3.567 5.787 1.00 88.38 93 TYR A C 1
ATOM 729 O O . TYR A 1 93 ? 13.364 -3.986 4.722 1.00 88.38 93 TYR A O 1
ATOM 737 N N . ALA A 1 94 ? 12.954 -2.275 6.120 1.00 86.19 94 ALA A N 1
ATOM 738 C CA . ALA A 1 94 ? 13.561 -1.251 5.275 1.00 86.19 94 ALA A CA 1
ATOM 739 C C . ALA A 1 94 ? 15.072 -1.467 5.101 1.00 86.19 94 ALA A C 1
ATOM 741 O O . ALA A 1 94 ? 15.596 -1.261 4.010 1.00 86.19 94 ALA A O 1
ATOM 742 N N . PHE A 1 95 ? 15.754 -1.937 6.149 1.00 85.38 95 PHE A N 1
ATOM 743 C CA . PHE A 1 95 ? 17.197 -2.192 6.156 1.00 85.38 95 PHE A CA 1
ATOM 744 C C . PHE A 1 95 ? 17.561 -3.671 5.966 1.00 85.38 95 PHE A C 1
ATOM 746 O O . PHE A 1 95 ? 18.663 -4.089 6.331 1.00 85.38 95 PHE A O 1
ATOM 753 N N . LEU A 1 96 ? 16.664 -4.484 5.395 1.00 84.56 96 LEU A N 1
ATOM 754 C CA . LEU A 1 96 ? 16.959 -5.894 5.156 1.00 84.56 96 LEU A CA 1
ATOM 755 C C . LEU A 1 96 ? 18.202 -6.007 4.247 1.00 84.56 96 LEU A C 1
ATOM 757 O O . LEU A 1 96 ? 18.207 -5.409 3.167 1.00 84.56 96 LEU A O 1
ATOM 761 N N . PRO A 1 97 ? 19.220 -6.823 4.595 1.00 77.81 97 PRO A N 1
ATOM 762 C CA . PRO A 1 97 ? 20.416 -6.998 3.761 1.00 77.81 97 PRO A CA 1
ATOM 763 C C . PRO A 1 97 ? 20.097 -7.411 2.319 1.00 77.81 97 PRO A C 1
ATOM 765 O O . PRO A 1 97 ? 20.862 -7.120 1.402 1.00 77.81 97 PRO A O 1
ATOM 768 N N . TYR A 1 98 ? 18.934 -8.038 2.109 1.00 73.50 98 TYR A N 1
ATOM 769 C CA . TYR A 1 98 ? 18.371 -8.358 0.799 1.00 73.50 98 TYR A CA 1
ATOM 770 C C . TYR A 1 98 ? 18.372 -7.168 -0.180 1.00 73.50 98 TYR A C 1
ATOM 772 O O . TYR A 1 98 ? 18.601 -7.382 -1.369 1.00 73.50 98 TYR A O 1
ATOM 780 N N . HIS A 1 99 ? 18.191 -5.930 0.305 1.00 69.62 99 HIS A N 1
ATOM 781 C CA . HIS A 1 99 ? 18.245 -4.711 -0.511 1.00 69.62 99 HIS A CA 1
ATOM 782 C C . HIS A 1 99 ? 19.593 -4.535 -1.217 1.00 69.62 99 HIS A C 1
ATOM 784 O O . HIS A 1 99 ? 19.645 -4.244 -2.412 1.00 69.62 99 HIS A O 1
ATOM 790 N N . SER A 1 100 ? 20.679 -4.759 -0.477 1.00 69.38 100 SER A N 1
ATOM 791 C CA . SER A 1 100 ? 22.045 -4.484 -0.927 1.00 69.38 100 SER A CA 1
ATOM 792 C C . SER A 1 100 ? 22.719 -5.711 -1.545 1.00 69.38 100 SER A C 1
ATOM 794 O O . SER A 1 100 ? 23.533 -5.575 -2.454 1.00 69.38 100 SER A O 1
ATOM 796 N N . LEU A 1 101 ? 22.366 -6.921 -1.094 1.00 69.38 101 LEU A N 1
ATOM 797 C CA . LEU A 1 101 ? 23.005 -8.170 -1.529 1.00 69.38 101 LEU A CA 1
ATOM 798 C C . LEU A 1 101 ? 22.630 -8.600 -2.957 1.00 69.38 101 LEU A C 1
ATOM 800 O O . LEU A 1 101 ? 23.363 -9.370 -3.571 1.00 69.38 101 LEU A O 1
ATOM 804 N N . ARG A 1 102 ? 21.513 -8.110 -3.513 1.00 64.81 102 ARG A N 1
ATOM 805 C CA . ARG A 1 102 ? 21.098 -8.408 -4.898 1.00 64.81 102 ARG A CA 1
ATOM 806 C C . ARG A 1 102 ? 21.899 -7.644 -5.964 1.00 64.81 102 ARG A C 1
ATOM 808 O O . ARG A 1 102 ? 21.846 -8.040 -7.127 1.00 64.81 102 ARG A O 1
ATOM 815 N N . GLY A 1 103 ? 22.661 -6.615 -5.579 1.00 61.34 103 GLY A N 1
ATOM 816 C CA . GLY A 1 103 ? 23.520 -5.843 -6.483 1.00 61.34 103 GLY A CA 1
ATOM 817 C C . GLY A 1 103 ? 22.775 -5.186 -7.656 1.00 61.34 103 GLY A C 1
ATOM 818 O O . GLY A 1 103 ? 21.554 -5.047 -7.653 1.00 61.34 103 GLY A O 1
ATOM 819 N N . VAL A 1 104 ? 23.523 -4.777 -8.686 1.00 59.53 104 VAL A N 1
ATOM 820 C CA . VAL A 1 104 ? 22.985 -4.110 -9.894 1.00 59.53 104 VAL A CA 1
ATOM 821 C C . VAL A 1 104 ? 22.358 -5.100 -10.889 1.00 59.53 104 VAL A C 1
ATOM 823 O O . VAL A 1 104 ? 21.619 -4.698 -11.781 1.00 59.53 104 VAL A O 1
ATOM 826 N N . SER A 1 105 ? 22.631 -6.401 -10.744 1.00 57.31 105 SER A N 1
ATOM 827 C CA . SER A 1 105 ? 22.183 -7.445 -11.679 1.00 57.31 105 SER A CA 1
ATOM 828 C C . SER A 1 105 ? 20.684 -7.737 -11.596 1.00 57.31 105 SER A C 1
ATOM 830 O O . SER A 1 105 ? 20.099 -8.227 -12.560 1.00 57.31 105 SER A O 1
ATOM 832 N N . HIS A 1 106 ? 20.038 -7.417 -10.472 1.00 63.31 106 HIS A N 1
ATOM 833 C CA . HIS A 1 106 ? 18.619 -7.695 -10.250 1.00 63.31 106 HIS A CA 1
ATOM 834 C C . HIS A 1 106 ? 17.872 -6.510 -9.621 1.00 63.31 106 HIS A C 1
ATOM 836 O O . HIS A 1 106 ? 17.082 -6.691 -8.695 1.00 63.31 106 HIS A O 1
ATOM 842 N N . LEU A 1 107 ? 18.083 -5.305 -10.162 1.00 68.88 107 LEU A N 1
ATOM 843 C CA . LEU A 1 107 ? 17.442 -4.052 -9.725 1.00 68.88 107 LEU A CA 1
ATOM 844 C C . LEU A 1 107 ? 15.926 -4.177 -9.485 1.00 68.88 107 LEU A C 1
ATOM 846 O O . LEU A 1 107 ? 15.426 -3.701 -8.469 1.00 68.88 107 LEU A O 1
ATOM 850 N N . PHE A 1 108 ? 15.201 -4.872 -10.369 1.00 71.31 108 PHE A N 1
ATOM 851 C CA . PHE A 1 108 ? 13.762 -5.091 -10.196 1.00 71.3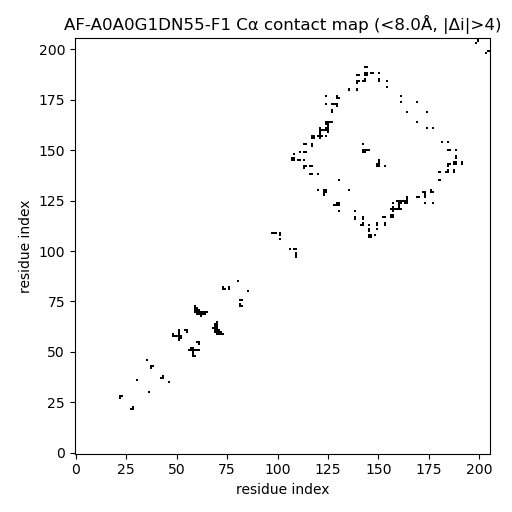1 108 PHE A CA 1
ATOM 852 C C . PHE A 1 108 ? 13.424 -6.004 -9.012 1.00 71.31 108 P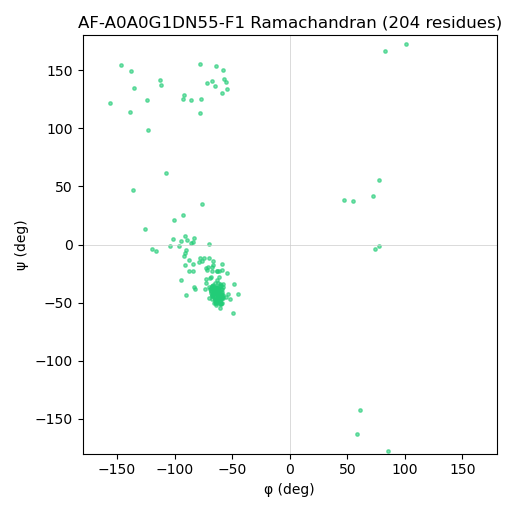HE A C 1
ATOM 854 O O . PHE A 1 108 ? 12.457 -5.728 -8.313 1.00 71.31 108 PHE A O 1
ATOM 861 N N . LEU A 1 109 ? 14.222 -7.040 -8.717 1.00 71.06 109 LEU A N 1
ATOM 862 C CA . LEU A 1 109 ? 14.011 -7.864 -7.516 1.00 71.06 109 LEU A CA 1
ATOM 863 C C . LEU A 1 109 ? 14.322 -7.086 -6.232 1.00 71.06 109 LEU A C 1
ATOM 865 O O . LEU A 1 109 ? 13.691 -7.348 -5.213 1.00 71.06 109 LEU A O 1
ATOM 869 N N . SER A 1 110 ? 15.222 -6.105 -6.262 1.00 72.19 110 SER A N 1
ATOM 870 C CA . SER A 1 110 ? 15.455 -5.216 -5.115 1.00 72.19 110 SER A CA 1
ATOM 871 C C . SER A 1 110 ? 14.285 -4.251 -4.850 1.00 72.19 110 SER A C 1
ATOM 873 O O . SER A 1 110 ? 14.204 -3.668 -3.771 1.00 72.19 110 SER A O 1
ATOM 875 N N . GLY A 1 111 ? 13.322 -4.137 -5.774 1.00 74.12 111 GLY A N 1
ATOM 876 C CA . GLY A 1 111 ? 12.085 -3.355 -5.650 1.00 74.12 111 GLY A CA 1
ATOM 877 C C . GLY A 1 111 ? 10.999 -3.989 -4.769 1.00 74.12 111 GLY A C 1
ATOM 878 O O . GLY A 1 111 ? 9.812 -3.839 -5.049 1.00 74.12 111 GLY A O 1
ATOM 879 N N . TYR A 1 112 ? 11.365 -4.698 -3.699 1.00 82.94 112 TYR A N 1
ATOM 880 C CA . TYR A 1 112 ? 10.424 -5.445 -2.850 1.00 82.94 112 TYR A CA 1
ATOM 881 C C . TYR A 1 112 ? 9.488 -4.564 -2.000 1.00 82.94 112 TYR A C 1
ATOM 883 O O . TYR A 1 112 ? 8.614 -5.092 -1.315 1.00 82.94 112 TYR A O 1
ATOM 891 N N . PHE A 1 113 ? 9.587 -3.232 -2.093 1.00 85.62 113 PHE A N 1
ATOM 892 C CA . PHE A 1 113 ? 8.662 -2.283 -1.456 1.00 85.62 113 PHE A CA 1
ATOM 893 C C . PHE A 1 113 ? 7.194 -2.459 -1.893 1.00 85.62 113 PHE A C 1
ATOM 895 O O . PHE A 1 113 ? 6.292 -1.960 -1.224 1.00 85.62 113 PHE A O 1
ATOM 902 N N . GLY A 1 114 ? 6.927 -3.170 -2.997 1.00 88.62 114 GLY A N 1
ATOM 903 C CA . GLY A 1 114 ? 5.571 -3.541 -3.417 1.00 88.62 114 GLY A CA 1
ATOM 904 C C . GLY A 1 114 ? 4.911 -4.611 -2.531 1.00 88.62 114 GLY A C 1
ATOM 905 O O . GLY A 1 114 ? 3.683 -4.733 -2.515 1.00 88.62 114 GLY A O 1
ATOM 906 N N . VAL A 1 115 ? 5.693 -5.371 -1.754 1.00 91.38 115 VAL A N 1
ATOM 907 C CA . VAL A 1 115 ? 5.182 -6.471 -0.919 1.00 91.38 115 VAL A CA 1
ATOM 908 C C . VAL A 1 115 ? 4.253 -5.976 0.201 1.00 91.38 115 VAL A C 1
ATOM 910 O O . VAL A 1 115 ? 3.139 -6.488 0.292 1.00 91.38 115 VAL A O 1
ATOM 913 N N . PRO A 1 116 ? 4.594 -4.966 1.027 1.00 91.56 116 PRO A N 1
ATOM 914 C CA . PRO A 1 116 ? 3.714 -4.509 2.100 1.00 91.56 116 PRO A CA 1
ATOM 915 C C . PRO A 1 116 ? 2.424 -3.893 1.550 1.00 91.56 116 PRO A C 1
ATOM 917 O O . PRO A 1 116 ? 1.365 -4.067 2.146 1.00 91.56 116 PRO A O 1
ATOM 920 N N . LEU A 1 117 ? 2.484 -3.242 0.381 1.00 93.38 117 LEU A N 1
ATOM 921 C CA . LEU A 1 117 ? 1.306 -2.717 -0.320 1.00 93.38 117 LEU A CA 1
ATOM 922 C C . LEU A 1 117 ? 0.379 -3.843 -0.794 1.00 93.38 117 LEU A C 1
ATOM 924 O O . LEU A 1 117 ? -0.839 -3.742 -0.653 1.00 93.38 117 LEU A O 1
ATOM 928 N N . THR A 1 118 ? 0.957 -4.933 -1.302 1.00 94.12 118 THR A N 1
ATOM 929 C CA . THR A 1 118 ? 0.220 -6.147 -1.674 1.00 94.12 118 THR A CA 1
ATOM 930 C C . THR A 1 118 ? -0.493 -6.745 -0.465 1.00 94.12 118 THR A C 1
ATOM 932 O O . THR A 1 118 ? -1.687 -7.035 -0.528 1.00 94.12 118 THR A O 1
ATOM 935 N N . ILE A 1 119 ? 0.224 -6.902 0.652 1.00 94.06 119 ILE A N 1
ATOM 936 C CA . ILE A 1 119 ? -0.342 -7.453 1.887 1.00 94.06 119 ILE A CA 1
ATOM 937 C C . ILE A 1 119 ? -1.425 -6.529 2.449 1.00 94.06 119 ILE A C 1
ATOM 939 O O . ILE A 1 119 ? -2.467 -7.014 2.884 1.00 94.06 119 ILE A O 1
ATOM 943 N N . PHE A 1 120 ? -1.238 -5.209 2.380 1.00 94.19 120 PHE A N 1
ATOM 944 C CA . PHE A 1 120 ? -2.264 -4.238 2.752 1.00 94.19 120 PHE A CA 1
ATOM 945 C C . PHE A 1 120 ? -3.544 -4.407 1.923 1.00 94.19 120 PHE A C 1
ATOM 947 O O . PHE A 1 120 ? -4.630 -4.519 2.495 1.00 94.19 120 PHE A O 1
ATOM 954 N N . ALA A 1 121 ? -3.433 -4.476 0.594 1.00 94.88 121 ALA A N 1
ATOM 955 C CA . ALA A 1 121 ? -4.583 -4.691 -0.282 1.00 94.88 121 ALA A CA 1
ATOM 956 C C . ALA A 1 121 ? -5.275 -6.034 0.014 1.00 94.88 121 ALA A C 1
ATOM 958 O O . ALA A 1 121 ? -6.491 -6.077 0.198 1.00 94.88 121 ALA A O 1
ATOM 959 N N . ALA A 1 122 ? -4.503 -7.115 0.151 1.00 95.12 122 ALA A N 1
ATOM 960 C CA . ALA A 1 122 ? -5.018 -8.439 0.496 1.00 95.12 122 ALA A CA 1
ATOM 961 C C . ALA A 1 122 ? -5.754 -8.444 1.846 1.00 95.12 122 ALA A C 1
ATOM 963 O O . ALA A 1 122 ? -6.850 -8.996 1.948 1.00 95.12 122 ALA A O 1
ATOM 964 N N . TYR A 1 123 ? -5.197 -7.781 2.863 1.00 93.94 123 TYR A N 1
ATOM 965 C CA . TYR A 1 123 ? -5.821 -7.620 4.175 1.00 93.94 123 TYR A CA 1
ATOM 966 C C . TYR A 1 123 ? -7.153 -6.871 4.084 1.00 93.94 123 TYR A C 1
ATOM 968 O O . TYR A 1 123 ? -8.140 -7.304 4.675 1.00 93.94 123 TYR A O 1
ATOM 976 N N . ARG A 1 124 ? -7.208 -5.769 3.327 1.00 92.94 124 ARG A N 1
ATOM 977 C CA . ARG A 1 124 ? -8.432 -4.974 3.135 1.00 92.94 124 ARG A CA 1
ATOM 978 C C . ARG A 1 124 ? -9.559 -5.815 2.541 1.00 92.94 124 ARG A C 1
ATOM 980 O O . ARG A 1 124 ? -10.663 -5.814 3.087 1.00 92.94 124 ARG A O 1
ATOM 987 N N . PHE A 1 125 ? -9.257 -6.601 1.508 1.00 94.19 125 PHE A N 1
ATOM 988 C CA . PHE A 1 125 ? -10.215 -7.551 0.946 1.00 94.19 125 PHE A CA 1
ATOM 989 C C . PHE A 1 125 ? -10.614 -8.628 1.964 1.00 94.19 125 PHE A C 1
ATOM 991 O O . PHE A 1 125 ? -11.801 -8.789 2.231 1.00 94.19 125 PHE A O 1
ATOM 998 N N . ALA A 1 126 ? -9.654 -9.279 2.628 1.00 93.00 126 ALA A N 1
ATOM 999 C CA . ALA A 1 126 ? -9.921 -10.329 3.621 1.00 93.00 126 ALA A CA 1
ATOM 1000 C C . ALA A 1 126 ? -10.703 -9.848 4.863 1.00 93.00 126 ALA A C 1
ATOM 1002 O O . ALA A 1 126 ? -11.311 -10.655 5.580 1.00 93.00 126 ALA A O 1
ATOM 1003 N N . ALA A 1 127 ? -10.651 -8.546 5.152 1.00 90.88 127 ALA A N 1
ATOM 1004 C CA . ALA A 1 127 ? -11.360 -7.878 6.239 1.00 90.88 127 ALA A CA 1
ATOM 1005 C C . ALA A 1 127 ? -12.745 -7.346 5.829 1.00 90.88 127 ALA A C 1
ATOM 1007 O O . ALA A 1 127 ? -13.364 -6.634 6.616 1.00 90.88 127 ALA A O 1
ATOM 1008 N N . ASN A 1 128 ? -13.220 -7.661 4.619 1.00 90.62 128 ASN A N 1
ATOM 1009 C CA . ASN A 1 128 ? -14.453 -7.133 4.039 1.00 90.62 128 ASN A CA 1
ATOM 1010 C C . ASN A 1 128 ? -14.512 -5.591 3.990 1.00 90.62 128 ASN A C 1
ATOM 1012 O O . ASN A 1 128 ? -15.552 -4.977 4.219 1.00 90.62 128 ASN A O 1
ATOM 1016 N N . LYS A 1 129 ? -13.376 -4.936 3.718 1.00 91.31 129 LYS A N 1
ATOM 1017 C CA . LYS A 1 129 ? -13.272 -3.473 3.642 1.00 91.31 129 LYS A CA 1
ATOM 1018 C C . LYS A 1 129 ? -12.721 -3.058 2.273 1.00 91.31 129 LYS A C 1
ATOM 1020 O O . LYS A 1 129 ? -11.498 -3.063 2.108 1.00 91.31 129 LYS A O 1
ATOM 1025 N N . PRO A 1 130 ? -13.566 -2.660 1.300 1.00 90.75 130 PRO A N 1
ATOM 1026 C CA . PRO A 1 130 ? -13.098 -2.303 -0.038 1.00 90.75 130 PRO A CA 1
ATOM 1027 C C . PRO A 1 130 ? -12.069 -1.165 0.011 1.00 90.75 130 PRO A C 1
ATOM 1029 O O . PRO A 1 130 ? -12.086 -0.317 0.914 1.00 90.75 130 PRO A O 1
ATOM 1032 N N . LEU A 1 131 ? -11.147 -1.158 -0.950 1.00 93.62 131 LEU A N 1
ATOM 1033 C CA . LEU A 1 131 ? -10.151 -0.098 -1.073 1.00 93.62 131 LEU A CA 1
ATOM 1034 C C . LEU A 1 131 ? -10.817 1.187 -1.560 1.00 93.62 131 LEU A C 1
ATOM 1036 O O . LEU A 1 131 ? -11.661 1.159 -2.465 1.00 93.62 131 LEU A O 1
ATOM 1040 N N . LYS A 1 132 ? -10.409 2.322 -0.983 1.00 94.94 132 LYS A N 1
ATOM 1041 C CA . LYS A 1 132 ? -10.828 3.636 -1.486 1.00 94.94 132 LYS A CA 1
ATOM 1042 C C . LYS A 1 132 ? -10.282 3.833 -2.910 1.00 94.94 132 LYS A C 1
ATOM 1044 O O . LYS A 1 132 ? -9.231 3.277 -3.225 1.00 94.94 132 LYS A O 1
ATOM 1049 N N . PRO A 1 133 ? -10.918 4.653 -3.768 1.00 94.31 133 PRO A N 1
ATOM 1050 C CA . PRO A 1 133 ? -10.474 4.834 -5.154 1.00 94.31 133 PRO A CA 1
ATOM 1051 C C . PRO A 1 133 ? -8.995 5.223 -5.281 1.00 94.31 133 PRO A C 1
ATOM 1053 O O . PRO A 1 133 ? -8.271 4.653 -6.090 1.00 94.31 133 PRO A O 1
ATOM 1056 N N . LEU A 1 134 ? -8.530 6.139 -4.429 1.00 94.56 134 LEU A N 1
ATOM 1057 C CA . LEU A 1 134 ? -7.138 6.587 -4.412 1.00 94.56 134 LEU A CA 1
ATOM 1058 C C . LEU A 1 134 ? -6.174 5.487 -3.937 1.00 94.56 134 LEU A C 1
ATOM 1060 O O . LEU A 1 134 ? -5.132 5.289 -4.550 1.00 94.56 134 LEU A O 1
ATOM 1064 N N . GLU A 1 135 ? -6.538 4.725 -2.900 1.00 94.88 135 GLU A N 1
ATOM 1065 C CA . GLU A 1 135 ? -5.747 3.578 -2.426 1.00 94.88 135 GLU A CA 1
ATOM 1066 C C . GLU A 1 135 ? -5.626 2.509 -3.518 1.00 94.88 135 GLU A C 1
ATOM 1068 O O . GLU A 1 135 ? -4.540 1.988 -3.760 1.00 94.88 135 GLU A O 1
ATOM 1073 N N . LEU A 1 136 ? -6.732 2.214 -4.207 1.00 96.31 136 LEU A N 1
ATOM 1074 C CA . LEU A 1 136 ? -6.781 1.258 -5.308 1.00 96.31 136 LEU A CA 1
ATOM 1075 C C . LEU A 1 136 ? -5.845 1.686 -6.442 1.00 96.31 136 LEU A C 1
ATOM 1077 O O . LEU A 1 136 ? -5.017 0.889 -6.875 1.00 96.31 136 LEU A O 1
ATOM 1081 N N . VAL A 1 137 ? -5.925 2.941 -6.890 1.00 95.81 137 VAL A N 1
ATOM 1082 C CA . VAL A 1 137 ? -5.075 3.452 -7.978 1.00 95.81 137 VAL A CA 1
ATOM 1083 C C . VAL A 1 137 ? -3.601 3.467 -7.573 1.00 95.81 137 VAL A C 1
ATOM 1085 O O . VAL A 1 137 ? -2.764 2.965 -8.315 1.00 95.81 137 VAL A O 1
ATOM 1088 N N . ILE A 1 138 ? -3.268 3.983 -6.386 1.00 95.62 138 ILE A N 1
ATOM 1089 C CA . ILE A 1 138 ? -1.872 4.074 -5.934 1.00 95.62 138 ILE A CA 1
ATOM 1090 C C . ILE A 1 138 ? -1.258 2.684 -5.774 1.00 95.62 138 ILE A C 1
ATOM 1092 O O . ILE A 1 138 ? -0.167 2.428 -6.278 1.00 95.62 138 ILE A O 1
ATOM 1096 N N . THR A 1 139 ? -1.946 1.769 -5.089 1.00 95.44 139 THR A N 1
ATOM 1097 C CA . THR A 1 139 ? -1.388 0.434 -4.834 1.00 95.44 139 THR A CA 1
ATOM 1098 C C . THR A 1 139 ? -1.233 -0.370 -6.122 1.00 95.44 139 THR A C 1
ATOM 1100 O O . THR A 1 139 ? -0.177 -0.962 -6.326 1.00 95.44 139 THR A O 1
ATOM 1103 N N . THR A 1 140 ? -2.217 -0.346 -7.025 1.00 96.19 140 THR A N 1
ATOM 1104 C CA . THR A 1 140 ? -2.107 -1.042 -8.320 1.00 96.19 140 THR A CA 1
ATOM 1105 C C . THR A 1 140 ? -0.993 -0.466 -9.191 1.00 96.19 140 THR A C 1
ATOM 1107 O O . THR A 1 140 ? -0.216 -1.239 -9.747 1.00 96.19 140 THR A O 1
ATOM 1110 N N . LEU A 1 141 ? -0.851 0.862 -9.254 1.00 95.38 141 LEU A N 1
ATOM 1111 C CA . LEU A 1 141 ? 0.209 1.524 -10.017 1.00 95.38 141 LEU A CA 1
ATOM 1112 C C . LEU A 1 141 ? 1.604 1.166 -9.500 1.00 95.38 141 LEU A C 1
ATOM 1114 O O . LEU A 1 141 ? 2.483 0.815 -10.288 1.00 95.38 141 LEU A O 1
ATOM 1118 N N . LEU A 1 142 ? 1.805 1.228 -8.182 1.00 94.12 142 LEU A N 1
ATOM 1119 C CA . LEU A 1 142 ? 3.099 0.936 -7.574 1.00 94.12 142 LEU A CA 1
ATOM 1120 C C . LEU A 1 142 ? 3.463 -0.543 -7.721 1.00 9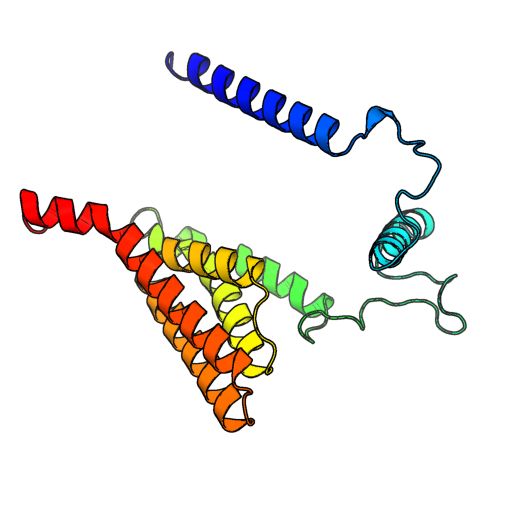4.12 142 LEU A C 1
ATOM 1122 O O . LEU A 1 142 ? 4.586 -0.850 -8.109 1.00 94.12 142 LEU A O 1
ATOM 1126 N N . ILE A 1 143 ? 2.520 -1.461 -7.483 1.00 94.06 143 ILE A N 1
ATOM 1127 C CA . ILE A 1 143 ? 2.794 -2.899 -7.592 1.00 94.06 143 ILE A CA 1
ATOM 1128 C C . ILE A 1 143 ? 3.062 -3.280 -9.055 1.00 94.06 143 ILE A C 1
ATOM 1130 O O . ILE A 1 143 ? 4.084 -3.903 -9.333 1.00 94.06 143 ILE A O 1
ATOM 1134 N N . ALA A 1 144 ? 2.239 -2.830 -10.009 1.00 94.19 144 ALA A N 1
ATOM 1135 C CA . ALA A 1 144 ? 2.441 -3.123 -11.433 1.00 94.19 144 ALA A CA 1
ATOM 1136 C C . ALA A 1 144 ? 3.776 -2.586 -11.990 1.00 94.19 144 ALA A C 1
ATOM 1138 O O . ALA A 1 144 ? 4.283 -3.091 -12.993 1.00 94.19 144 ALA A O 1
ATOM 1139 N N . SER A 1 145 ? 4.362 -1.573 -11.344 1.00 91.50 145 SER A N 1
ATOM 1140 C CA . SER A 1 145 ? 5.630 -0.950 -11.754 1.00 91.50 145 SER A CA 1
ATOM 1141 C C . SER A 1 145 ? 6.872 -1.590 -11.122 1.00 91.50 145 SER A C 1
ATOM 1143 O O . SER A 1 145 ? 7.990 -1.273 -11.514 1.00 91.50 145 SER A O 1
ATOM 1145 N N . THR A 1 146 ? 6.707 -2.521 -10.174 1.00 87.94 146 THR A N 1
ATOM 1146 C CA . THR A 1 146 ? 7.833 -3.228 -9.523 1.00 87.94 146 THR A CA 1
ATOM 1147 C C . THR A 1 146 ? 8.313 -4.459 -10.301 1.00 87.94 146 THR A C 1
ATOM 1149 O O . THR A 1 146 ? 9.267 -5.122 -9.901 1.00 87.94 146 THR A O 1
ATOM 1152 N N . GLY A 1 147 ? 7.702 -4.742 -11.454 1.00 87.12 147 GLY A N 1
ATOM 1153 C CA . GLY A 1 147 ? 8.069 -5.835 -12.355 1.00 87.12 147 GLY A CA 1
ATOM 1154 C C . GLY A 1 147 ? 7.161 -7.063 -12.234 1.00 87.12 147 GLY A C 1
ATOM 1155 O O . GLY A 1 147 ? 6.294 -7.152 -11.359 1.00 87.12 147 GLY A O 1
ATOM 1156 N N . ALA A 1 148 ? 7.356 -8.030 -13.137 1.00 88.88 148 ALA A N 1
ATOM 1157 C CA . ALA A 1 148 ? 6.482 -9.202 -13.265 1.00 88.88 148 ALA A CA 1
ATOM 1158 C C . ALA A 1 148 ? 6.382 -10.052 -11.998 1.00 88.88 148 ALA A C 1
ATOM 1160 O O . ALA A 1 148 ? 5.288 -10.473 -11.627 1.00 88.88 148 ALA A O 1
ATOM 1161 N N . TYR A 1 149 ? 7.504 -10.264 -11.311 1.00 88.88 149 TYR A N 1
ATOM 1162 C CA . TYR A 1 149 ? 7.546 -11.103 -10.115 1.00 88.88 149 TYR A CA 1
ATOM 1163 C C . TYR A 1 149 ? 6.614 -10.576 -9.013 1.00 88.88 149 TYR A C 1
ATOM 1165 O O . TYR A 1 149 ? 5.755 -11.303 -8.513 1.00 88.88 149 TYR A O 1
ATOM 1173 N N . TYR A 1 150 ? 6.733 -9.289 -8.678 1.00 90.69 150 TYR A N 1
ATOM 1174 C CA . TYR A 1 150 ? 5.915 -8.665 -7.638 1.00 90.69 150 TYR A CA 1
ATOM 1175 C C . TYR A 1 150 ? 4.471 -8.443 -8.072 1.00 90.69 150 TYR A C 1
ATOM 1177 O O . TYR A 1 150 ? 3.578 -8.540 -7.238 1.00 90.69 150 TYR A O 1
ATOM 1185 N N . THR A 1 151 ? 4.219 -8.231 -9.365 1.00 93.38 151 THR A N 1
ATOM 1186 C CA . THR A 1 151 ? 2.852 -8.177 -9.902 1.00 93.38 151 THR A CA 1
ATOM 1187 C C . THR A 1 151 ? 2.136 -9.517 -9.725 1.00 93.38 151 THR A C 1
ATOM 1189 O O . THR A 1 151 ? 1.010 -9.554 -9.231 1.00 93.38 151 THR A O 1
ATOM 1192 N N . PHE A 1 152 ? 2.792 -10.627 -10.079 1.00 93.31 152 PHE A N 1
ATOM 1193 C CA . PHE A 1 152 ? 2.230 -11.969 -9.923 1.00 93.31 152 PHE A CA 1
ATOM 1194 C C . PHE A 1 152 ? 1.971 -12.309 -8.452 1.00 93.31 152 PHE A C 1
ATOM 1196 O O . PHE A 1 152 ? 0.882 -12.754 -8.092 1.00 93.31 152 PHE A O 1
ATOM 1203 N N . LEU A 1 153 ? 2.947 -12.036 -7.584 1.00 92.62 153 LEU A N 1
ATOM 1204 C CA . LEU A 1 153 ? 2.801 -12.208 -6.139 1.00 92.62 153 LEU A CA 1
ATOM 1205 C C . LEU A 1 153 ? 1.678 -11.310 -5.578 1.00 92.62 153 LEU A C 1
ATOM 1207 O O . LEU A 1 153 ? 0.885 -11.749 -4.746 1.00 92.62 153 LEU A O 1
ATOM 1211 N N . GLY A 1 154 ? 1.566 -10.091 -6.110 1.00 94.31 154 GLY A N 1
ATOM 1212 C CA . GLY A 1 154 ? 0.469 -9.143 -5.925 1.00 94.31 154 GLY A CA 1
ATOM 1213 C C . GLY A 1 154 ? -0.904 -9.767 -6.146 1.00 94.31 154 GLY A C 1
ATOM 1214 O O . GLY A 1 154 ? -1.750 -9.796 -5.248 1.00 94.31 154 GLY A O 1
ATOM 1215 N N . LEU A 1 155 ? -1.102 -10.303 -7.349 1.00 95.69 155 LEU A N 1
ATOM 1216 C CA . LEU A 1 155 ? -2.320 -10.990 -7.773 1.00 95.69 155 LEU A CA 1
ATOM 1217 C C . LEU A 1 155 ? -2.629 -12.207 -6.901 1.00 95.69 155 LEU A C 1
ATOM 1219 O O . LEU A 1 155 ? -3.773 -12.394 -6.497 1.00 95.69 155 LEU A O 1
ATOM 1223 N N . PHE A 1 156 ? -1.616 -13.009 -6.576 1.00 94.62 156 PHE A N 1
ATOM 1224 C CA . PHE A 1 156 ? -1.781 -14.201 -5.752 1.00 94.62 156 PHE A CA 1
ATOM 1225 C C . PHE A 1 156 ? -2.314 -13.862 -4.353 1.00 94.62 156 PHE A C 1
ATOM 1227 O O . PHE A 1 156 ? -3.363 -14.367 -3.949 1.00 94.62 156 PHE A O 1
ATOM 1234 N N . PHE A 1 157 ? -1.646 -12.964 -3.622 1.00 95.25 157 PHE A N 1
ATOM 1235 C CA . PHE A 1 157 ? -2.055 -12.620 -2.257 1.00 95.25 157 PHE A CA 1
ATOM 1236 C C . PHE A 1 157 ? -3.382 -11.861 -2.210 1.00 95.25 157 PHE A C 1
ATOM 1238 O O . PHE A 1 157 ? -4.210 -12.126 -1.339 1.00 95.25 157 PHE A O 1
ATOM 1245 N N . THR A 1 158 ? -3.620 -10.938 -3.144 1.00 95.31 158 THR A N 1
ATOM 1246 C CA . THR A 1 158 ? -4.910 -10.231 -3.217 1.00 95.31 158 THR A CA 1
ATOM 1247 C C . THR A 1 158 ? -6.047 -11.168 -3.619 1.00 95.31 158 THR A C 1
ATOM 1249 O O . THR A 1 158 ? -7.132 -11.077 -3.045 1.00 95.31 158 THR A O 1
ATOM 1252 N N . GLY A 1 159 ? -5.781 -12.137 -4.500 1.00 93.69 159 GLY A N 1
ATOM 1253 C CA . GLY A 1 159 ? -6.686 -13.240 -4.815 1.00 93.69 159 GLY A CA 1
ATOM 1254 C C . GLY A 1 159 ? -7.024 -14.085 -3.586 1.00 93.69 159 GLY A C 1
ATOM 1255 O O . GLY A 1 159 ? -8.201 -14.308 -3.312 1.00 93.69 159 GLY A O 1
ATOM 1256 N N . MET A 1 160 ? -6.029 -14.474 -2.779 1.00 93.00 160 MET A N 1
ATOM 1257 C CA . MET A 1 160 ? -6.266 -15.157 -1.498 1.00 93.00 160 MET A CA 1
ATOM 1258 C C . MET A 1 160 ? -7.103 -14.310 -0.533 1.00 93.00 160 MET A C 1
ATOM 1260 O O . MET A 1 160 ? -8.023 -14.826 0.099 1.00 93.00 160 MET A O 1
ATOM 1264 N N . GLY A 1 161 ? -6.823 -13.007 -0.436 1.00 92.81 161 GLY A N 1
ATOM 1265 C CA . GLY A 1 161 ? -7.622 -12.083 0.368 1.00 92.81 161 GLY A CA 1
ATOM 1266 C C . GLY A 1 161 ? -9.083 -12.030 -0.087 1.00 92.81 161 GLY A C 1
ATOM 1267 O O . GLY A 1 161 ? -9.992 -12.062 0.741 1.00 92.81 161 GLY A O 1
ATOM 1268 N N . GLY A 1 162 ? -9.313 -12.037 -1.401 1.00 92.12 162 GLY A N 1
ATOM 1269 C CA . GLY A 1 162 ? -10.638 -12.145 -2.006 1.00 92.12 162 GLY A CA 1
ATOM 1270 C C . GLY A 1 162 ? -11.339 -13.480 -1.740 1.00 92.12 162 GLY A C 1
ATOM 1271 O O . GLY A 1 162 ? -12.524 -13.491 -1.417 1.00 92.12 162 GLY A O 1
ATOM 1272 N N . LEU A 1 163 ? -10.619 -14.604 -1.807 1.00 92.69 163 LEU A N 1
ATOM 1273 C CA . LEU A 1 163 ? -11.161 -15.925 -1.460 1.00 92.69 163 LEU A CA 1
ATOM 1274 C C . LEU A 1 163 ? -11.601 -15.981 0.006 1.00 92.69 163 LEU A C 1
ATOM 1276 O O . LEU A 1 163 ? -12.694 -16.455 0.306 1.00 92.69 163 LEU A O 1
ATOM 1280 N N . LEU A 1 164 ? -10.793 -15.443 0.922 1.00 92.69 164 LEU A N 1
ATOM 1281 C CA . LEU A 1 164 ? -11.168 -15.336 2.334 1.00 92.69 164 LEU A CA 1
ATOM 1282 C C . LEU A 1 164 ? -12.395 -14.442 2.535 1.00 92.69 164 LEU A C 1
ATOM 1284 O O . LEU A 1 164 ? -13.240 -14.752 3.372 1.00 92.69 164 LEU A O 1
ATOM 1288 N N . ALA A 1 165 ? -12.510 -13.355 1.770 1.00 92.69 165 ALA A N 1
ATOM 1289 C CA . ALA A 1 165 ? -13.690 -12.496 1.783 1.00 92.69 165 ALA A CA 1
ATOM 1290 C C . ALA A 1 165 ? -14.946 -13.275 1.357 1.00 92.69 165 ALA A C 1
ATOM 1292 O O . ALA A 1 165 ? -15.965 -13.222 2.042 1.00 92.69 165 ALA A O 1
ATOM 1293 N N . LEU A 1 166 ? -14.858 -14.059 0.275 1.00 91.94 166 LEU A N 1
ATOM 1294 C CA . LEU A 1 166 ? -15.951 -14.910 -0.210 1.00 91.94 166 LEU A CA 1
ATOM 1295 C C . LEU A 1 166 ? -16.404 -15.922 0.848 1.00 91.94 166 LEU A C 1
ATOM 1297 O O . LEU A 1 166 ? -17.599 -16.027 1.109 1.00 91.94 166 LEU A O 1
ATOM 1301 N N . VAL A 1 167 ? -15.461 -16.605 1.505 1.00 93.50 167 VAL A N 1
ATOM 1302 C CA . VAL A 1 167 ? -15.761 -17.552 2.597 1.00 93.50 167 VAL A CA 1
ATOM 1303 C C . VAL A 1 167 ? -16.467 -16.858 3.769 1.00 93.50 167 VAL A C 1
ATOM 1305 O O . VAL A 1 167 ? -17.336 -17.448 4.402 1.00 93.50 167 VAL A O 1
ATOM 1308 N N . LYS A 1 168 ? -16.135 -15.592 4.043 1.00 91.00 168 LYS A N 1
ATOM 1309 C CA . LYS A 1 168 ? -16.759 -14.775 5.096 1.00 91.00 168 LYS A CA 1
ATOM 1310 C C . LYS A 1 168 ? -18.074 -14.102 4.676 1.00 91.00 168 LYS A C 1
ATOM 1312 O O . LYS A 1 168 ? -18.592 -13.296 5.444 1.00 91.00 168 LYS A O 1
ATOM 1317 N N . GLY A 1 169 ? -18.602 -14.391 3.486 1.00 90.25 169 GLY A N 1
ATOM 1318 C CA . GLY A 1 169 ? -19.825 -13.766 2.978 1.00 90.25 169 GLY A CA 1
ATOM 1319 C C . GLY A 1 169 ? -19.604 -12.345 2.456 1.00 90.25 169 GLY A C 1
ATOM 1320 O O . GLY A 1 169 ? -20.245 -11.406 2.920 1.00 90.25 169 GLY A O 1
ATOM 1321 N N . ALA A 1 170 ? -18.677 -12.183 1.508 1.00 88.44 170 ALA A N 1
ATOM 1322 C CA . ALA A 1 170 ? -18.395 -10.899 0.868 1.00 88.44 170 ALA A CA 1
ATOM 1323 C C . ALA A 1 170 ? -19.629 -10.276 0.198 1.00 88.44 170 ALA A C 1
ATOM 1325 O O . ALA A 1 170 ? -20.430 -10.945 -0.457 1.00 88.44 170 ALA A O 1
ATOM 1326 N N . ASP A 1 171 ? -19.724 -8.955 0.295 1.00 89.56 171 ASP A N 1
ATOM 1327 C CA . ASP A 1 171 ? -20.724 -8.154 -0.388 1.00 89.56 171 ASP A CA 1
ATOM 1328 C C . ASP A 1 171 ? -20.381 -7.950 -1.873 1.00 89.56 171 ASP A C 1
ATOM 1330 O O . ASP A 1 171 ? -19.224 -7.962 -2.307 1.00 89.56 171 ASP A O 1
ATOM 1334 N N . LYS A 1 172 ? -21.413 -7.695 -2.684 1.00 90.44 172 LYS A N 1
ATOM 1335 C CA . LYS A 1 172 ? -21.261 -7.488 -4.131 1.00 90.44 172 LYS A CA 1
ATOM 1336 C C . LYS A 1 172 ? -20.339 -6.307 -4.462 1.00 90.44 172 LYS A C 1
ATOM 1338 O O . LYS A 1 172 ? -19.622 -6.365 -5.461 1.00 90.44 172 LYS A O 1
ATOM 1343 N N . ALA A 1 173 ? -20.342 -5.242 -3.655 1.00 90.94 173 ALA A N 1
ATOM 1344 C CA . ALA A 1 173 ? -19.512 -4.068 -3.917 1.00 90.94 173 ALA A CA 1
ATOM 1345 C C . ALA A 1 173 ? -18.022 -4.372 -3.712 1.00 90.94 173 ALA A C 1
ATOM 1347 O O . ALA A 1 173 ? -17.198 -3.942 -4.524 1.00 90.94 173 ALA A O 1
ATOM 1348 N N . LEU A 1 174 ? -17.673 -5.171 -2.701 1.00 93.38 174 LEU A N 1
ATOM 1349 C CA . LEU A 1 174 ? -16.308 -5.652 -2.512 1.00 93.38 174 LEU A CA 1
ATOM 1350 C C . LEU A 1 174 ? -15.840 -6.563 -3.643 1.00 93.38 174 LEU A C 1
ATOM 1352 O O . LEU A 1 174 ? -14.719 -6.389 -4.113 1.00 93.38 174 LEU A O 1
ATOM 1356 N N . LEU A 1 175 ? -16.687 -7.470 -4.140 1.00 93.31 175 LEU A N 1
ATOM 1357 C CA . LEU A 1 175 ? -16.331 -8.319 -5.285 1.00 93.31 175 LEU A CA 1
ATOM 1358 C C . LEU A 1 175 ? -16.067 -7.499 -6.551 1.00 93.31 175 LEU A C 1
ATOM 1360 O O . LEU A 1 175 ? -15.116 -7.768 -7.283 1.00 93.31 175 LEU A O 1
ATOM 1364 N N . VAL A 1 176 ? -16.853 -6.443 -6.778 1.00 95.19 176 VAL A N 1
ATOM 1365 C CA . VAL A 1 176 ? -16.602 -5.491 -7.869 1.00 95.19 176 VAL A CA 1
ATOM 1366 C C . VAL A 1 176 ? -15.302 -4.713 -7.638 1.00 95.19 176 VAL A C 1
ATOM 1368 O O . VAL A 1 176 ? -14.550 -4.497 -8.587 1.00 95.19 176 VAL A O 1
ATOM 1371 N N . ASN A 1 177 ? -15.008 -4.291 -6.403 1.00 96.31 177 ASN A N 1
ATOM 1372 C CA . ASN A 1 177 ? -13.757 -3.603 -6.057 1.00 96.31 177 ASN A CA 1
ATOM 1373 C C . ASN A 1 177 ? -12.535 -4.510 -6.287 1.00 96.31 177 ASN A C 1
ATOM 1375 O O . ASN A 1 177 ? -11.563 -4.068 -6.893 1.00 96.31 177 ASN A O 1
ATOM 1379 N N . LEU A 1 178 ? -12.625 -5.785 -5.898 1.00 95.94 178 LEU A N 1
ATOM 1380 C CA . LEU A 1 178 ? -11.606 -6.806 -6.136 1.00 95.94 178 LEU A CA 1
ATOM 1381 C C . LEU A 1 178 ? -11.401 -7.056 -7.632 1.00 95.94 178 LEU A C 1
ATOM 1383 O O . LEU A 1 178 ? -10.272 -7.015 -8.109 1.00 95.94 178 LEU A O 1
ATOM 1387 N N . ALA A 1 179 ? -12.478 -7.254 -8.396 1.00 96.25 179 ALA A N 1
ATOM 1388 C CA . ALA A 1 179 ? -12.382 -7.448 -9.840 1.00 96.25 179 ALA A CA 1
ATOM 1389 C C . ALA A 1 179 ? -11.720 -6.242 -10.526 1.00 96.25 179 ALA A C 1
ATOM 1391 O O . ALA A 1 179 ? -10.801 -6.414 -11.322 1.00 96.25 179 ALA A O 1
ATOM 1392 N N . LYS A 1 180 ? -12.119 -5.013 -10.162 1.00 96.50 180 LYS A N 1
ATOM 1393 C CA . LYS A 1 180 ? -11.471 -3.782 -10.644 1.00 96.50 180 LYS A CA 1
ATOM 1394 C C . LYS A 1 180 ? -9.988 -3.749 -10.293 1.00 96.50 180 LYS A C 1
ATOM 1396 O O . LYS A 1 180 ? -9.185 -3.389 -11.144 1.00 96.50 180 LYS A O 1
ATOM 1401 N N . TYR A 1 181 ? -9.629 -4.134 -9.071 1.00 96.69 181 TYR A N 1
ATOM 1402 C CA . TYR A 1 181 ? -8.243 -4.183 -8.618 1.00 96.69 181 TYR A CA 1
ATOM 1403 C C . TYR A 1 181 ? -7.398 -5.142 -9.469 1.00 96.69 181 TYR A C 1
ATOM 1405 O O . TYR A 1 181 ? -6.352 -4.749 -9.982 1.00 96.69 181 TYR A O 1
ATOM 1413 N N . LEU A 1 182 ? -7.879 -6.374 -9.672 1.00 96.38 182 LEU A N 1
ATOM 1414 C CA . LEU A 1 182 ? -7.193 -7.407 -10.457 1.00 96.38 182 LEU A CA 1
ATOM 1415 C C . LEU A 1 182 ? -7.090 -7.038 -11.946 1.00 96.38 182 LEU A C 1
ATOM 1417 O O . LEU A 1 182 ? -6.059 -7.261 -12.574 1.00 96.38 182 LEU A O 1
ATOM 1421 N N . VAL A 1 183 ? -8.136 -6.440 -12.518 1.00 96.88 183 VAL A N 1
ATOM 1422 C CA . VAL A 1 183 ? -8.110 -5.972 -13.911 1.00 96.88 183 VAL A CA 1
ATOM 1423 C C . VAL A 1 183 ? -7.143 -4.803 -14.072 1.00 96.88 183 VAL A C 1
ATOM 1425 O O . VAL A 1 183 ? -6.363 -4.779 -15.020 1.00 96.88 183 VAL A O 1
ATOM 1428 N N . LEU A 1 184 ? -7.158 -3.846 -13.141 1.00 96.81 184 LEU A N 1
ATOM 1429 C CA . LEU A 1 184 ? -6.310 -2.661 -13.220 1.00 96.81 184 LEU A CA 1
ATOM 1430 C C . LEU A 1 184 ? -4.828 -3.013 -13.067 1.00 96.81 184 LEU A C 1
ATOM 1432 O O . LEU A 1 184 ? -4.013 -2.524 -13.843 1.00 96.81 184 LEU A O 1
ATOM 1436 N N . ILE A 1 185 ? -4.475 -3.885 -12.117 1.00 95.88 185 ILE A N 1
ATOM 1437 C CA . ILE A 1 185 ? -3.080 -4.294 -11.920 1.00 95.88 185 ILE A CA 1
ATOM 1438 C C . ILE A 1 185 ? -2.544 -5.069 -13.135 1.00 95.88 185 ILE A C 1
ATOM 1440 O O . ILE A 1 185 ? -1.424 -4.809 -13.569 1.00 95.88 185 ILE A O 1
ATOM 1444 N N . LEU A 1 186 ? -3.357 -5.946 -13.743 1.00 95.69 186 LEU A N 1
ATOM 1445 C CA . LEU A 1 186 ? -3.006 -6.641 -14.986 1.00 95.69 186 LEU A CA 1
ATOM 1446 C C . LEU A 1 186 ? -2.865 -5.663 -16.157 1.00 95.69 186 LEU A C 1
ATOM 1448 O O . LEU A 1 186 ? -1.888 -5.729 -16.898 1.00 95.69 186 LEU A O 1
ATOM 1452 N N . GLY A 1 187 ? -3.809 -4.733 -16.312 1.00 96.06 187 GLY A N 1
ATOM 1453 C CA . GLY A 1 187 ? -3.774 -3.730 -17.376 1.00 96.06 187 GLY A CA 1
ATOM 1454 C C . GLY A 1 187 ? -2.534 -2.839 -17.296 1.00 96.06 187 GLY A C 1
ATOM 1455 O O . GLY A 1 187 ? -1.839 -2.662 -18.295 1.00 96.06 187 GLY A O 1
ATOM 1456 N N . LEU A 1 188 ? -2.212 -2.333 -16.102 1.00 96.06 188 LEU A N 1
ATOM 1457 C CA . LEU A 1 188 ? -1.015 -1.522 -15.867 1.00 96.06 188 LEU A CA 1
ATOM 1458 C C . LEU A 1 188 ? 0.274 -2.325 -16.063 1.00 96.06 188 LEU A C 1
ATOM 1460 O O . LEU A 1 188 ? 1.242 -1.801 -16.608 1.00 96.06 188 LEU A O 1
ATOM 1464 N N . PHE A 1 189 ? 0.282 -3.603 -15.680 1.00 94.88 189 PHE A N 1
ATOM 1465 C CA . PHE A 1 189 ? 1.412 -4.491 -15.933 1.00 94.88 189 PHE A CA 1
ATOM 1466 C C . PHE A 1 189 ? 1.693 -4.634 -17.432 1.00 94.88 189 PHE A C 1
ATOM 1468 O O . PHE A 1 189 ? 2.815 -4.385 -17.869 1.00 94.88 189 PHE A O 1
ATOM 1475 N N . PHE A 1 190 ? 0.682 -4.960 -18.242 1.00 94.44 190 PHE A N 1
ATOM 1476 C CA . PHE A 1 190 ? 0.868 -5.057 -19.691 1.00 94.44 190 PHE A CA 1
ATOM 1477 C C . PHE A 1 190 ? 1.256 -3.716 -20.311 1.00 94.44 190 PHE A C 1
ATOM 1479 O O . PHE A 1 190 ? 2.104 -3.693 -21.199 1.00 94.44 190 PHE A O 1
ATOM 1486 N N . LEU A 1 191 ? 0.706 -2.606 -19.808 1.00 95.00 191 LEU A N 1
ATOM 1487 C CA . LEU A 1 191 ? 1.076 -1.260 -20.241 1.00 95.00 191 LEU A CA 1
ATOM 1488 C C . LEU A 1 191 ? 2.566 -0.982 -19.996 1.00 95.00 191 LEU A C 1
ATOM 1490 O O . LEU A 1 191 ? 3.250 -0.513 -20.903 1.00 95.00 191 LEU A O 1
ATOM 1494 N N . ASN A 1 192 ? 3.092 -1.345 -18.824 1.00 92.50 192 ASN A N 1
ATOM 1495 C CA . ASN A 1 192 ? 4.518 -1.216 -18.510 1.00 92.50 192 ASN A CA 1
ATOM 1496 C C . ASN A 1 192 ? 5.410 -2.081 -19.420 1.00 92.50 192 ASN A C 1
ATOM 1498 O O . ASN A 1 192 ? 6.537 -1.691 -19.718 1.00 92.50 192 ASN A O 1
ATOM 1502 N N . TYR A 1 193 ? 4.911 -3.227 -19.894 1.00 90.31 193 TYR A N 1
ATOM 1503 C CA . TYR A 1 193 ? 5.638 -4.132 -20.794 1.00 90.31 193 TYR A CA 1
ATOM 1504 C C . TYR A 1 193 ? 5.434 -3.836 -22.291 1.00 90.31 193 TYR A C 1
ATOM 1506 O O . TYR A 1 193 ? 6.113 -4.442 -23.124 1.00 90.31 193 TYR A O 1
ATOM 1514 N N . LEU A 1 194 ? 4.566 -2.884 -22.661 1.00 92.56 194 LEU A N 1
ATOM 1515 C CA . LEU A 1 194 ? 4.338 -2.505 -24.063 1.00 92.56 194 LEU A CA 1
ATOM 1516 C C . LEU A 1 194 ? 5.632 -2.169 -24.822 1.00 92.56 194 LEU A C 1
ATOM 1518 O O . LEU A 1 194 ? 5.800 -2.695 -25.925 1.00 92.56 194 LEU A O 1
ATOM 1522 N N . PRO A 1 195 ? 6.570 -1.360 -24.279 1.00 90.06 195 PRO A N 1
ATOM 1523 C CA . PRO A 1 195 ? 7.809 -1.048 -24.987 1.00 90.06 195 PRO A CA 1
ATOM 1524 C C . PRO A 1 195 ? 8.632 -2.299 -25.293 1.00 90.06 195 PRO A C 1
ATOM 1526 O O . PRO A 1 195 ? 9.182 -2.418 -26.386 1.00 90.06 195 PRO A O 1
ATOM 1529 N N . THR A 1 196 ? 8.671 -3.254 -24.359 1.00 88.19 196 THR A N 1
ATOM 1530 C CA . THR A 1 196 ? 9.365 -4.531 -24.539 1.00 88.19 196 THR A CA 1
ATOM 1531 C C . THR A 1 196 ? 8.723 -5.347 -25.654 1.00 88.19 196 THR A C 1
ATOM 1533 O O . THR A 1 196 ? 9.436 -5.799 -26.541 1.00 88.19 196 THR A O 1
ATOM 1536 N N . PHE A 1 197 ? 7.393 -5.478 -25.686 1.00 89.06 197 PHE A N 1
ATOM 1537 C CA . PHE A 1 197 ? 6.718 -6.222 -26.756 1.00 89.06 197 PHE A CA 1
ATOM 1538 C C . PHE A 1 197 ? 6.934 -5.598 -28.137 1.00 89.06 197 PHE A C 1
ATOM 1540 O O . PHE A 1 197 ? 7.239 -6.311 -29.093 1.00 89.06 197 PHE A O 1
ATOM 1547 N N . VAL A 1 198 ? 6.836 -4.269 -28.240 1.00 92.06 198 VAL A N 1
ATOM 1548 C CA . VAL A 1 198 ? 7.089 -3.542 -29.495 1.00 92.06 198 VAL A CA 1
ATOM 1549 C C . VAL A 1 198 ? 8.542 -3.709 -29.943 1.00 92.06 198 VAL A C 1
ATOM 1551 O O . VAL A 1 198 ? 8.806 -3.876 -31.134 1.00 92.06 198 VAL A O 1
ATOM 1554 N N . TYR A 1 199 ? 9.488 -3.679 -29.003 1.00 91.56 199 TYR A N 1
ATOM 1555 C CA . TYR A 1 199 ? 10.899 -3.908 -29.290 1.00 91.56 199 TYR A CA 1
ATOM 1556 C C . TYR A 1 199 ? 11.142 -5.335 -29.796 1.00 91.56 199 TYR A C 1
ATOM 1558 O O . TYR A 1 199 ? 11.718 -5.513 -30.868 1.00 91.56 199 TYR A O 1
ATOM 1566 N N . THR A 1 200 ? 10.639 -6.345 -29.083 1.00 91.06 200 THR A N 1
ATOM 1567 C CA . THR A 1 200 ? 10.821 -7.758 -29.437 1.00 91.06 200 THR A CA 1
ATOM 1568 C C . THR A 1 200 ? 10.200 -8.104 -30.790 1.00 91.06 200 THR A C 1
ATOM 1570 O O . THR A 1 200 ? 10.759 -8.901 -31.536 1.00 91.06 200 THR A O 1
ATOM 1573 N N . GLN A 1 201 ? 9.087 -7.467 -31.165 1.00 92.56 201 GLN A N 1
ATOM 1574 C CA . GLN A 1 201 ? 8.494 -7.647 -32.492 1.00 92.56 201 GLN A CA 1
ATOM 1575 C C . GLN A 1 201 ? 9.383 -7.096 -33.620 1.00 92.56 2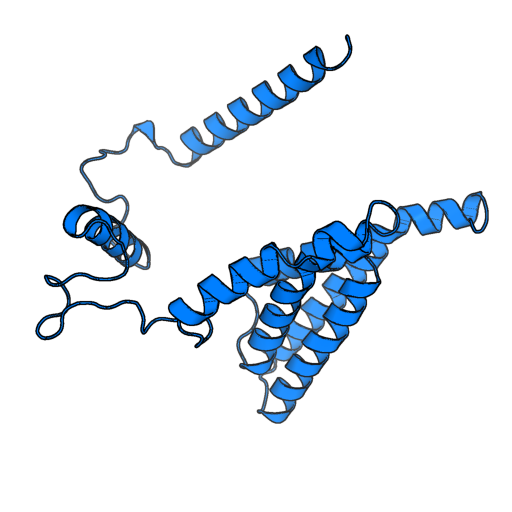01 GLN A C 1
ATOM 1577 O O . GLN A 1 201 ? 9.408 -7.662 -34.711 1.00 92.56 201 GLN A O 1
ATOM 1582 N N . LYS A 1 202 ? 10.100 -5.990 -33.377 1.00 91.69 202 LYS A N 1
ATOM 1583 C CA . LYS A 1 202 ? 10.959 -5.340 -34.381 1.00 91.69 202 LYS A CA 1
ATOM 1584 C C . LYS A 1 202 ? 12.344 -5.971 -34.497 1.00 91.69 202 LYS A C 1
ATOM 1586 O O . LYS A 1 202 ? 12.884 -6.009 -35.597 1.00 91.69 202 LYS A O 1
ATOM 1591 N N . TYR A 1 203 ? 12.919 -6.413 -33.382 1.00 91.19 203 TYR A N 1
ATOM 1592 C CA . TYR A 1 203 ? 14.330 -6.813 -33.307 1.00 91.19 203 TYR A CA 1
ATOM 1593 C C . TYR A 1 203 ? 14.544 -8.277 -32.899 1.00 91.19 203 TYR A C 1
ATOM 1595 O O . TYR A 1 203 ? 15.676 -8.748 -32.922 1.00 91.19 203 TYR A O 1
ATOM 1603 N N . GLY A 1 204 ? 13.476 -9.013 -32.580 1.00 84.06 204 GLY A N 1
ATOM 1604 C CA . GLY A 1 204 ? 13.560 -10.374 -32.055 1.00 84.06 204 GLY A CA 1
ATOM 1605 C C . GLY A 1 204 ? 13.749 -10.413 -30.537 1.00 84.06 204 GLY A C 1
ATOM 1606 O O . GLY A 1 204 ? 13.723 -9.389 -29.851 1.00 84.06 204 GLY A O 1
ATOM 1607 N N . ALA A 1 205 ? 13.874 -11.622 -29.991 1.00 78.06 205 ALA A N 1
ATOM 1608 C CA . ALA A 1 205 ? 14.175 -11.807 -28.575 1.00 78.06 205 ALA A CA 1
ATOM 1609 C C . ALA A 1 205 ? 15.603 -11.325 -28.264 1.00 78.06 205 ALA A C 1
ATOM 1611 O O . ALA A 1 205 ? 16.508 -11.544 -29.068 1.00 78.06 205 ALA A O 1
ATOM 1612 N N . ASN A 1 206 ? 15.770 -10.676 -27.107 1.00 61.06 206 ASN A N 1
ATOM 1613 C CA . ASN A 1 206 ? 17.089 -10.388 -26.534 1.00 61.06 206 ASN A CA 1
ATOM 1614 C C . ASN A 1 206 ? 17.742 -11.661 -25.998 1.00 61.06 206 ASN A C 1
ATOM 1616 O O . ASN A 1 206 ? 16.991 -12.504 -25.453 1.00 61.06 206 ASN A O 1
#

Secondary structure (DSSP, 8-state):
--SHHHHHHHHHHHHHHHHHHHHHHTTGGG--TTS-S--STTHHHHHHHHHHHHHHSSSSEETTSSTTT-EE-TT--TTSS-HHHHHHHHHHHHT-THHHHTTGGGTTTT-TTHHHHHHHHHHHHHTT-PPPHHHHHHHHHHHHTS-HHHHHHHHHHHHHHHHHHHHTT--HHHHHHHHHHHHHHHHHHHHHHHHHHHHHHHH---

pLDDT: mean 84.12, std 10.89, range [49.22, 96.88]

Nearest PDB structures (foldseek):
  1o5h-assembly1_B  TM=3.275E-01  e=6.489E+00  Thermotoga maritima
  3owa-assembly2_C  TM=3.391E-01  e=7.963E+00  Bacillus anthracis str. 'Ames Ancestor'

Foldseek 3Di:
DPPPPVVVVVVVVVVVVVVVVVCVVVVVVVDDPVDQPDPDDPSVLVVQQVVCCVPPVGRAWDPVPDPPVGGGCQCPDPQRDGPVVVVVVVVCVVPPCLLVVVDPPCNLSSLCVLVVLLLVLLSCLLVLHFDDPVSLVVSLLSQLVSADVSLVVSLVSNVVSNVNCVVVPHDPVSVVSSVCSNVSSVVNNVVNCVVVVVCCVVPNDD

Organism: NCBI:txid1618738

Solvent-accessible surface area (backbone atoms only — not comparable to full-atom values): 11677 Å² total; per-residue (Å²): 138,85,79,63,66,68,58,52,51,53,54,51,51,51,51,50,51,52,49,52,51,49,48,58,74,68,50,56,90,80,59,62,88,93,52,84,93,51,96,54,76,72,47,48,60,53,49,49,32,54,49,18,29,73,76,66,73,36,57,53,47,34,80,88,39,60,77,92,84,25,36,67,50,66,83,68,42,98,79,76,56,47,58,85,60,50,53,59,52,51,51,51,61,75,65,37,64,65,59,66,73,52,52,84,88,37,56,54,73,50,41,56,78,38,51,66,52,28,51,50,52,10,47,32,35,44,65,72,39,65,71,52,74,67,57,46,52,52,46,32,54,52,24,22,68,31,38,70,69,51,32,52,53,32,52,52,47,32,48,51,13,44,51,48,13,52,76,72,66,54,53,73,68,42,55,52,48,50,51,51,48,57,50,48,26,52,52,46,31,52,58,71,42,44,65,57,53,58,46,35,74,74,72,45,83,131